Protein AF-A0A354I7Y2-F1 (afdb_monomer)

Nearest PDB structures (foldseek):
  4hwg-assembly1_A  TM=5.551E-01  e=2.092E-01  Rickettsia bellii RML369-C
  3lrx-assembly4_F  TM=5.655E-01  e=1.835E+00  Pyrococcus furiosus
  1sny-assembly1_A-2  TM=5.852E-01  e=2.542E+00  Drosophila melanogaster
  6i6f-assembly1_B  TM=5.634E-01  e=3.521E+00  Homo sapiens
  3ksu-assembly1_B  TM=4.372E-01  e=1.835E+00  Oenococcus oeni PSU-1

Secondary structure (DSSP, 8-state):
-----EEEEEEHHHHTTTTTTHHHHS-TT-EEEEEE-TT--HHHHHHHHHHTT-TTEEEEEPPPSTTHHHHHHHHHHHHHHHH-TTSEEEEE-S-STTHHHHHHHHTTT-EEEEE---S-SSSTTS-SSS------------------------------TTHHHHHHHHHHHHHHHHS-TT-HHHHHHHHHHHHHHHHHHHHHHHHHH-HHHHHHHHTT--S-HHHHHHHHHHHHHHHTT--GGGHHHHHHHHHHS-TT-HHHHHHHHHHHH-SSSTTHHHHHHGGGHHHHT--

Structure (mmCIF, N/CA/C/O backbone):
data_AF-A0A354I7Y2-F1
#
_entry.id   AF-A0A354I7Y2-F1
#
loop_
_atom_site.group_PDB
_atom_site.id
_atom_site.type_symbol
_atom_site.label_atom_id
_atom_site.label_alt_id
_atom_site.label_comp_id
_atom_site.label_asym_id
_atom_site.label_entity_id
_atom_site.label_seq_id
_atom_site.pdbx_PDB_ins_code
_atom_site.Cartn_x
_atom_site.Cartn_y
_atom_site.Cartn_z
_atom_site.occupancy
_atom_site.B_iso_or_equiv
_atom_site.auth_seq_id
_atom_site.auth_comp_id
_atom_site.auth_asym_id
_atom_site.auth_atom_id
_atom_site.pdbx_PDB_model_num
ATOM 1 N N . MET A 1 1 ? -24.102 -2.086 25.523 1.00 39.94 1 MET A N 1
ATOM 2 C CA . MET A 1 1 ? -23.000 -1.096 25.499 1.00 39.94 1 MET A CA 1
ATOM 3 C C . MET A 1 1 ? -22.404 -1.055 24.104 1.00 39.94 1 MET A C 1
ATOM 5 O O . MET A 1 1 ? -21.892 -2.071 23.652 1.00 39.94 1 MET A O 1
ATOM 9 N N . ASP A 1 2 ? -22.514 0.077 23.410 1.00 46.19 2 ASP A N 1
ATOM 10 C CA . ASP A 1 2 ? -22.084 0.218 22.016 1.00 46.19 2 ASP A CA 1
ATOM 11 C C . ASP A 1 2 ? -20.565 0.009 21.906 1.00 46.19 2 ASP A C 1
ATOM 13 O O . ASP A 1 2 ? -19.746 0.833 22.333 1.00 46.19 2 ASP A O 1
ATOM 17 N N . LEU A 1 3 ? -20.163 -1.172 21.436 1.00 54.06 3 LEU A N 1
ATOM 18 C CA . LEU A 1 3 ? -18.767 -1.562 21.391 1.00 54.06 3 LEU A CA 1
ATOM 19 C C . LEU A 1 3 ? -18.116 -0.801 20.221 1.00 54.06 3 LEU A C 1
ATOM 21 O O . LEU A 1 3 ? -17.927 -1.341 19.132 1.00 54.06 3 LEU A O 1
ATOM 25 N N . LYS A 1 4 ? -17.619 0.408 20.489 1.00 80.06 4 LYS A N 1
ATOM 26 C CA . LYS A 1 4 ? -16.861 1.246 19.538 1.00 80.06 4 LYS A CA 1
ATOM 27 C C . LYS A 1 4 ? -15.570 0.561 19.069 1.00 80.06 4 LYS A C 1
ATOM 29 O O . LYS A 1 4 ? -14.800 0.063 19.901 1.00 80.06 4 LYS A O 1
ATOM 34 N N . ARG A 1 5 ? -15.378 0.449 17.749 1.00 90.12 5 ARG A N 1
ATOM 35 C CA . ARG A 1 5 ? -14.176 -0.119 17.106 1.00 90.12 5 ARG A CA 1
ATOM 36 C C . ARG A 1 5 ? -12.956 0.761 17.400 1.00 90.12 5 ARG A C 1
ATOM 38 O O . ARG A 1 5 ? -13.089 1.972 17.572 1.00 90.12 5 ARG A O 1
ATOM 45 N N . ARG A 1 6 ? -11.774 0.148 17.477 1.00 95.56 6 ARG A N 1
ATOM 46 C CA . ARG A 1 6 ? -10.492 0.856 17.574 1.00 95.56 6 ARG A CA 1
ATOM 47 C C . ARG A 1 6 ? -9.670 0.663 16.306 1.00 95.56 6 ARG A C 1
ATOM 49 O O . ARG A 1 6 ? -9.665 -0.430 15.736 1.00 95.56 6 ARG A O 1
ATOM 56 N N . TYR A 1 7 ? -8.980 1.722 15.906 1.00 97.31 7 TYR A N 1
ATOM 57 C CA . TYR A 1 7 ? -8.057 1.742 14.779 1.00 97.31 7 TYR A CA 1
ATOM 58 C C . TYR A 1 7 ? -6.639 1.999 15.282 1.00 97.31 7 TYR A C 1
ATOM 60 O O . TYR A 1 7 ? -6.412 2.917 16.069 1.00 97.31 7 TYR A O 1
ATOM 68 N N . TYR A 1 8 ? -5.702 1.173 14.833 1.00 97.69 8 TYR A N 1
ATOM 69 C CA . TYR A 1 8 ? -4.296 1.213 15.213 1.00 97.69 8 TYR A CA 1
ATOM 70 C C . TYR A 1 8 ? -3.475 1.523 13.962 1.00 97.69 8 TYR A C 1
ATOM 72 O O . TYR A 1 8 ? -3.315 0.647 13.121 1.00 97.69 8 TYR A O 1
ATOM 80 N N . LEU A 1 9 ? -3.022 2.765 13.812 1.00 98.12 9 LEU A N 1
ATOM 81 C CA . LEU A 1 9 ? -2.241 3.242 12.673 1.00 98.12 9 LEU A CA 1
ATOM 82 C C . LEU A 1 9 ? -0.760 3.070 13.004 1.00 98.12 9 LEU A C 1
ATOM 84 O O . LEU A 1 9 ? -0.293 3.649 13.979 1.00 98.12 9 LEU A O 1
ATOM 88 N N . ILE A 1 10 ? -0.047 2.243 12.249 1.00 97.12 10 ILE A N 1
ATOM 89 C CA . ILE A 1 10 ? 1.332 1.848 12.528 1.00 97.12 10 ILE A CA 1
ATOM 90 C C . ILE A 1 10 ? 2.263 2.541 11.541 1.00 97.12 10 ILE A C 1
ATOM 92 O O . ILE A 1 10 ? 2.264 2.209 10.357 1.00 97.12 10 ILE A O 1
ATOM 96 N N . ASP A 1 11 ? 3.063 3.464 12.056 1.00 95.94 11 ASP A N 1
ATOM 97 C CA . ASP A 1 11 ? 4.159 4.106 11.339 1.00 95.94 11 ASP A CA 1
ATOM 98 C C . ASP A 1 11 ? 5.407 3.220 11.456 1.00 95.94 11 ASP A C 1
ATOM 100 O O . ASP A 1 11 ? 6.131 3.242 12.458 1.00 95.94 11 ASP A O 1
ATOM 104 N N . THR A 1 12 ? 5.609 2.354 10.460 1.00 94.44 12 THR A N 1
ATOM 105 C CA . THR A 1 12 ? 6.694 1.365 10.515 1.00 94.44 12 THR A CA 1
ATOM 106 C C . THR A 1 12 ? 8.078 1.980 10.355 1.00 94.44 12 THR A C 1
ATOM 108 O O . THR A 1 12 ? 9.027 1.393 10.872 1.00 94.44 12 THR A O 1
ATOM 111 N N . GLU A 1 13 ? 8.211 3.163 9.746 1.00 91.12 13 GLU A N 1
ATOM 112 C CA . GLU A 1 13 ? 9.498 3.866 9.673 1.00 91.12 13 GLU A CA 1
ATOM 113 C C . GLU A 1 13 ? 9.972 4.257 11.073 1.00 91.12 13 GLU A C 1
ATOM 115 O O . GLU A 1 13 ? 11.140 4.078 11.418 1.00 91.12 13 GLU A O 1
ATOM 120 N N . ASN A 1 14 ? 9.047 4.684 11.933 1.00 89.62 14 ASN A N 1
ATOM 121 C CA . ASN A 1 14 ? 9.400 5.099 13.280 1.00 89.62 14 ASN A CA 1
ATOM 122 C C . ASN A 1 14 ? 9.397 3.955 14.315 1.00 89.62 14 ASN A C 1
ATOM 124 O O . ASN A 1 14 ? 10.196 3.935 15.265 1.00 89.62 14 ASN A O 1
ATOM 128 N N . VAL A 1 15 ? 8.495 2.976 14.179 1.00 91.12 15 VAL A N 1
ATOM 129 C CA . VAL A 1 15 ? 8.365 1.893 15.171 1.00 91.12 15 VAL A CA 1
ATOM 130 C C . VAL A 1 15 ? 9.048 0.583 14.787 1.00 91.12 15 VAL A C 1
ATOM 132 O O . VAL A 1 15 ? 9.253 -0.249 15.681 1.00 91.12 15 VAL A O 1
ATOM 135 N N . GLY A 1 16 ? 9.445 0.409 13.526 1.00 90.81 16 GLY A N 1
ATOM 136 C CA . GLY A 1 16 ? 9.961 -0.853 12.998 1.00 90.81 16 GLY A CA 1
ATOM 137 C C . GLY A 1 16 ? 8.972 -1.999 13.222 1.00 90.81 16 GLY A C 1
ATOM 138 O O . GLY A 1 16 ? 7.762 -1.826 13.094 1.00 90.81 16 GLY A O 1
ATOM 139 N N . ASP A 1 17 ? 9.476 -3.153 13.661 1.00 91.69 17 ASP A N 1
ATOM 140 C CA . ASP A 1 17 ? 8.678 -4.379 13.853 1.00 91.69 17 ASP A CA 1
ATOM 141 C C . ASP A 1 17 ? 8.103 -4.536 15.274 1.00 91.69 17 ASP A C 1
ATOM 143 O O . ASP A 1 17 ? 7.459 -5.535 15.606 1.00 91.69 17 ASP A O 1
ATOM 147 N N . ARG A 1 18 ? 8.298 -3.540 16.152 1.00 90.00 18 ARG A N 1
ATOM 148 C CA . ARG A 1 18 ? 7.916 -3.611 17.582 1.00 90.00 18 ARG A CA 1
ATOM 149 C C . ARG A 1 18 ? 6.414 -3.814 17.818 1.00 90.00 18 ARG A C 1
ATOM 151 O O . ARG A 1 18 ? 5.996 -4.176 18.918 1.00 90.00 18 ARG A O 1
ATOM 158 N N . TRP A 1 19 ? 5.596 -3.599 16.794 1.00 91.69 19 TRP A N 1
ATOM 159 C CA . TRP A 1 19 ? 4.146 -3.719 16.854 1.00 91.69 19 TRP A CA 1
ATOM 160 C C . TRP A 1 19 ? 3.615 -5.142 16.648 1.00 91.69 19 TRP A C 1
ATOM 162 O O . TRP A 1 19 ? 2.430 -5.346 16.899 1.00 91.69 19 TRP A O 1
ATOM 172 N N . PHE A 1 20 ? 4.423 -6.133 16.250 1.00 90.88 20 PHE A N 1
ATOM 173 C CA . PHE A 1 20 ? 3.925 -7.475 15.880 1.00 90.88 20 PHE A CA 1
ATOM 174 C C . PHE A 1 20 ? 3.053 -8.132 16.967 1.00 90.88 20 PHE A C 1
ATOM 176 O O . PHE A 1 20 ? 2.029 -8.749 16.674 1.00 90.88 20 PHE A O 1
ATOM 183 N N . GLY A 1 21 ? 3.377 -7.918 18.248 1.00 87.56 21 GLY A N 1
ATOM 184 C CA . GLY A 1 21 ? 2.587 -8.429 19.377 1.00 87.56 21 GLY A CA 1
ATOM 185 C C . GLY A 1 21 ? 1.221 -7.751 19.585 1.00 87.56 21 GLY A C 1
ATOM 186 O O . GLY A 1 21 ? 0.442 -8.181 20.436 1.00 87.56 21 GLY A O 1
ATOM 187 N N . LEU A 1 22 ? 0.902 -6.683 18.848 1.00 90.44 22 LEU A N 1
ATOM 188 C CA . LEU A 1 22 ? -0.348 -5.935 18.997 1.00 90.44 22 LEU A CA 1
ATOM 189 C C . LEU A 1 22 ? -1.568 -6.762 18.582 1.00 90.44 22 LEU A C 1
ATOM 191 O O . LEU A 1 22 ? -2.611 -6.667 19.227 1.00 90.44 22 LEU A O 1
ATOM 195 N N . LEU A 1 23 ? -1.440 -7.607 17.554 1.00 89.44 23 LEU A N 1
ATOM 196 C CA . LEU A 1 23 ? -2.551 -8.395 17.007 1.00 89.44 23 LEU A CA 1
ATOM 197 C C . LEU A 1 23 ? -3.219 -9.299 18.059 1.00 89.44 23 LEU A C 1
ATOM 199 O O . LEU A 1 23 ? -4.440 -9.475 18.043 1.00 89.44 23 LEU A O 1
ATOM 203 N N . GLN A 1 24 ? -2.425 -9.824 18.995 1.00 89.00 24 GLN A N 1
ATOM 204 C CA . GLN A 1 24 ? -2.884 -10.680 20.093 1.00 89.00 24 GLN A CA 1
ATOM 205 C C . GLN A 1 24 ? -3.625 -9.894 21.190 1.00 89.00 24 GLN A C 1
ATOM 207 O O . GLN A 1 24 ? -4.434 -10.461 21.917 1.00 89.00 24 GLN A O 1
ATOM 212 N N . LYS A 1 25 ? -3.378 -8.583 21.304 1.00 89.06 25 LYS A N 1
ATOM 213 C CA . LYS A 1 25 ? -3.893 -7.723 22.387 1.00 89.06 25 LYS A CA 1
ATOM 214 C C . LYS A 1 25 ? -5.176 -6.972 22.021 1.00 89.06 25 LYS A C 1
ATOM 216 O O . LYS A 1 25 ? -5.824 -6.397 22.895 1.00 89.06 25 LYS A O 1
ATOM 221 N N . ILE A 1 26 ? -5.532 -6.926 20.738 1.00 90.25 26 ILE A N 1
ATOM 222 C CA . ILE A 1 26 ? -6.676 -6.150 20.237 1.00 90.25 26 ILE A CA 1
ATOM 223 C C . ILE A 1 26 ? -7.940 -7.008 20.087 1.00 90.25 26 ILE A C 1
ATOM 225 O O . ILE A 1 26 ? -7.867 -8.229 19.934 1.00 90.25 26 ILE A O 1
ATOM 229 N N . ARG A 1 27 ? -9.129 -6.387 20.091 1.00 90.88 27 ARG A N 1
ATOM 230 C CA . ARG A 1 27 ? -10.419 -7.104 20.000 1.00 90.88 27 ARG A CA 1
ATOM 231 C C . ARG A 1 27 ? -10.727 -7.515 18.559 1.00 90.88 27 ARG A C 1
ATOM 233 O O . ARG A 1 27 ? -10.259 -6.871 17.623 1.00 90.88 27 ARG A O 1
ATOM 240 N N . LYS A 1 28 ? -11.566 -8.540 18.350 1.00 88.88 28 LYS A N 1
ATOM 241 C CA . LYS A 1 28 ? -11.897 -9.074 17.004 1.00 88.88 28 LYS A CA 1
ATOM 242 C C . LYS A 1 28 ? -12.330 -8.004 15.988 1.00 88.88 28 LYS A C 1
ATOM 244 O O . LYS A 1 28 ? -11.925 -8.059 14.835 1.00 88.88 28 LYS A O 1
ATOM 249 N N . LYS A 1 29 ? -13.124 -7.025 16.426 1.00 91.00 29 LYS A N 1
ATOM 250 C CA . LYS A 1 29 ? -13.636 -5.926 15.589 1.00 91.00 29 LYS A CA 1
ATOM 251 C C . LYS A 1 29 ? -12.611 -4.828 15.284 1.00 91.00 29 LYS A C 1
ATOM 253 O O . LYS A 1 29 ? -12.888 -4.005 14.415 1.00 91.00 29 LYS A O 1
ATOM 258 N N . ASP A 1 30 ? -11.525 -4.753 16.050 1.00 94.75 30 ASP A N 1
ATOM 259 C CA . ASP A 1 30 ? -10.515 -3.705 15.928 1.00 94.75 30 ASP A CA 1
ATOM 260 C C . ASP A 1 30 ? -9.657 -3.941 14.682 1.00 94.75 30 ASP A C 1
ATOM 262 O O . ASP A 1 30 ? -9.526 -5.079 14.218 1.00 94.75 30 ASP A O 1
ATOM 266 N N . ARG A 1 31 ? -9.086 -2.865 14.136 1.00 95.56 31 ARG A N 1
ATOM 267 C CA . ARG A 1 31 ? -8.312 -2.906 12.891 1.00 95.56 31 ARG A CA 1
ATOM 268 C C . ARG A 1 31 ? -6.927 -2.303 13.083 1.00 95.56 31 ARG A C 1
ATOM 270 O O . ARG A 1 31 ? -6.798 -1.232 13.672 1.00 95.56 31 ARG A O 1
ATOM 277 N N . ILE A 1 32 ? -5.916 -2.982 12.555 1.00 97.06 32 ILE A N 1
ATOM 278 C CA . ILE A 1 32 ? -4.538 -2.501 12.451 1.00 97.06 32 ILE A CA 1
ATOM 279 C C . ILE A 1 32 ? -4.320 -2.035 11.016 1.00 97.06 32 ILE A C 1
ATOM 281 O O . ILE A 1 32 ? -4.724 -2.717 10.079 1.00 97.06 32 ILE A O 1
ATOM 285 N N . ILE A 1 33 ? -3.712 -0.873 10.850 1.00 98.00 33 ILE A N 1
ATOM 286 C CA . ILE A 1 33 ? -3.413 -0.258 9.564 1.00 98.00 33 ILE A CA 1
ATOM 287 C C . ILE A 1 33 ? -1.921 -0.011 9.543 1.00 98.00 33 ILE A C 1
ATOM 289 O O . ILE A 1 33 ? -1.414 0.726 10.383 1.00 98.00 33 ILE A O 1
ATOM 293 N N . ILE A 1 34 ? -1.226 -0.671 8.634 1.00 97.56 34 ILE A N 1
ATOM 294 C CA . ILE A 1 34 ? 0.228 -0.694 8.589 1.00 97.56 34 ILE A CA 1
ATOM 295 C C . ILE A 1 34 ? 0.667 0.134 7.402 1.00 97.56 34 ILE A C 1
ATOM 297 O O . ILE A 1 34 ? 0.337 -0.209 6.270 1.00 97.56 34 ILE A O 1
ATOM 301 N N . PHE A 1 35 ? 1.409 1.195 7.687 1.00 97.31 35 PHE A N 1
ATOM 302 C CA . PHE A 1 35 ? 2.021 2.063 6.697 1.00 97.31 35 PHE A CA 1
ATOM 303 C C . PHE A 1 35 ? 3.484 1.660 6.583 1.00 97.31 35 PHE A C 1
ATOM 305 O O . PHE A 1 35 ? 4.197 1.672 7.588 1.00 97.31 35 PHE A O 1
ATOM 312 N N . TYR A 1 36 ? 3.915 1.250 5.396 1.00 94.94 36 TYR A N 1
ATOM 313 C CA . TYR A 1 36 ? 5.279 0.788 5.141 1.00 94.94 36 TYR A CA 1
ATOM 314 C C . TYR A 1 36 ? 5.768 1.303 3.796 1.00 94.94 36 TYR A C 1
ATOM 316 O O . TYR A 1 36 ? 4.974 1.448 2.880 1.00 94.94 36 TYR A O 1
ATOM 324 N N . THR A 1 37 ? 7.057 1.588 3.662 1.00 92.75 37 THR A N 1
ATOM 325 C CA . THR A 1 37 ? 7.651 2.037 2.394 1.00 92.75 37 THR A CA 1
ATOM 326 C C . THR A 1 37 ? 8.423 0.909 1.722 1.00 92.75 37 THR A C 1
ATOM 328 O O . THR A 1 37 ? 8.518 -0.205 2.242 1.00 92.75 37 THR A O 1
ATOM 331 N N . GLU A 1 38 ? 9.019 1.180 0.561 1.00 85.56 38 GLU A N 1
ATOM 332 C CA . GLU A 1 38 ? 9.900 0.224 -0.120 1.00 85.56 38 GLU A CA 1
ATOM 333 C C . GLU A 1 38 ? 11.165 -0.138 0.686 1.00 85.56 38 GLU A C 1
ATOM 335 O O . GLU A 1 38 ? 11.820 -1.130 0.371 1.00 85.56 38 GLU A O 1
ATOM 340 N N . TYR A 1 39 ? 11.486 0.627 1.738 1.00 86.75 39 TYR A N 1
ATOM 341 C CA . TYR A 1 39 ? 12.647 0.437 2.617 1.00 86.75 39 TYR A CA 1
ATOM 342 C C . TYR A 1 39 ? 12.338 -0.379 3.887 1.00 86.75 39 TYR A C 1
ATOM 344 O O . TYR A 1 39 ? 13.045 -0.272 4.889 1.00 86.75 39 TYR A O 1
ATOM 352 N N . HIS A 1 40 ? 11.282 -1.193 3.873 1.00 86.44 40 HIS A N 1
ATOM 353 C CA . HIS A 1 40 ? 10.893 -2.007 5.023 1.00 86.44 40 HIS A CA 1
ATOM 354 C C . HIS A 1 40 ? 11.884 -3.138 5.355 1.00 86.44 40 HIS A C 1
ATOM 356 O O . HIS A 1 40 ? 12.665 -3.595 4.520 1.00 86.44 40 HIS A O 1
ATOM 362 N N . SER A 1 41 ? 11.829 -3.627 6.600 1.00 88.69 41 SER A N 1
ATOM 363 C CA . SER A 1 41 ? 12.664 -4.742 7.055 1.00 88.69 41 SER A CA 1
ATOM 364 C C . SER A 1 41 ? 12.255 -6.063 6.385 1.00 88.69 41 SER A C 1
ATOM 366 O O . SER A 1 41 ? 11.082 -6.307 6.096 1.00 88.69 41 SER A O 1
ATOM 368 N N . LYS A 1 42 ? 13.213 -6.983 6.220 1.00 89.19 42 LYS A N 1
ATOM 369 C CA . LYS A 1 42 ? 12.923 -8.355 5.761 1.00 89.19 42 LYS A CA 1
ATOM 370 C C . LYS A 1 42 ? 11.928 -9.073 6.683 1.00 89.19 42 LYS A C 1
ATOM 372 O O . LYS A 1 42 ? 11.104 -9.863 6.235 1.00 89.19 42 LYS A O 1
ATOM 377 N N . HIS A 1 43 ? 11.986 -8.784 7.980 1.00 91.75 43 HIS A N 1
ATOM 378 C CA . HIS A 1 43 ? 11.079 -9.369 8.959 1.00 91.75 43 HIS A CA 1
ATOM 379 C C . HIS A 1 43 ? 9.639 -8.855 8.781 1.00 91.75 43 HIS A C 1
ATOM 381 O O . HIS A 1 43 ? 8.699 -9.644 8.898 1.00 91.75 43 HIS A O 1
ATOM 387 N N . LEU A 1 44 ? 9.454 -7.582 8.403 1.00 90.62 44 LEU A N 1
ATOM 388 C CA . LEU A 1 44 ? 8.160 -7.053 7.970 1.00 90.62 44 LEU A CA 1
ATOM 389 C C . LEU A 1 44 ? 7.662 -7.749 6.704 1.00 90.62 44 LEU A C 1
ATOM 391 O O . LEU A 1 44 ? 6.494 -8.127 6.660 1.00 90.62 44 LEU A O 1
ATOM 395 N N . GLU A 1 45 ? 8.530 -7.960 5.711 1.00 89.81 45 GLU A N 1
ATOM 396 C CA . GLU A 1 45 ? 8.178 -8.661 4.466 1.00 89.81 45 GLU A CA 1
ATOM 397 C C . GLU A 1 45 ? 7.665 -10.086 4.752 1.00 89.81 45 GLU A C 1
ATOM 399 O O . GLU A 1 45 ? 6.595 -10.487 4.285 1.00 89.81 45 GLU A O 1
ATOM 404 N N . GLU A 1 46 ? 8.381 -10.843 5.589 1.00 91.50 46 GLU A N 1
ATOM 405 C CA . GLU A 1 46 ? 7.986 -12.194 6.002 1.00 91.50 46 GLU A CA 1
ATOM 406 C C . GLU A 1 46 ? 6.678 -12.204 6.808 1.00 91.50 46 GLU A C 1
ATOM 408 O O . GLU A 1 46 ? 5.833 -13.088 6.628 1.00 91.50 46 GLU A O 1
ATOM 413 N N . TYR A 1 47 ? 6.492 -11.230 7.702 1.00 92.12 47 TYR A N 1
ATOM 414 C CA . TYR A 1 47 ? 5.270 -11.113 8.493 1.00 92.12 47 TYR A CA 1
ATOM 415 C C . TYR A 1 47 ? 4.070 -10.744 7.615 1.00 92.12 47 TYR A C 1
ATOM 417 O O . TYR A 1 47 ? 3.001 -11.346 7.755 1.00 92.12 47 TYR A O 1
ATOM 425 N N . LEU A 1 48 ? 4.246 -9.807 6.678 1.00 90.44 48 LEU A N 1
ATOM 426 C CA . LEU A 1 48 ? 3.243 -9.438 5.683 1.00 90.44 48 LEU A CA 1
ATOM 427 C C . LEU A 1 48 ? 2.817 -10.672 4.897 1.00 90.44 48 LEU A C 1
ATOM 429 O O . LEU A 1 48 ? 1.626 -10.965 4.860 1.00 90.44 48 LEU A O 1
ATOM 433 N N . ALA A 1 49 ? 3.758 -11.453 4.359 1.00 89.75 49 ALA A N 1
ATOM 434 C CA . ALA A 1 49 ? 3.441 -12.666 3.604 1.00 89.75 49 ALA A CA 1
ATOM 435 C C . ALA A 1 49 ? 2.566 -13.657 4.400 1.00 89.75 49 ALA A C 1
ATOM 437 O O . ALA A 1 49 ? 1.642 -14.252 3.846 1.00 89.75 49 ALA A O 1
ATOM 438 N N . LYS A 1 50 ? 2.802 -13.792 5.713 1.00 92.06 50 LYS A N 1
ATOM 439 C CA . LYS A 1 50 ? 2.015 -14.664 6.606 1.00 92.06 50 LYS A CA 1
ATOM 440 C C . LYS A 1 50 ? 0.645 -14.086 6.978 1.00 92.06 50 LYS A C 1
ATOM 442 O O . LYS A 1 50 ? -0.270 -14.841 7.291 1.00 92.06 50 LYS A O 1
ATOM 447 N N . GLN A 1 51 ? 0.502 -12.762 7.001 1.00 91.94 51 GLN A N 1
ATOM 448 C CA . GLN A 1 51 ? -0.671 -12.062 7.543 1.00 91.94 51 GLN A CA 1
ATOM 449 C C . GLN A 1 51 ? -1.448 -11.253 6.497 1.00 91.94 51 GLN A C 1
ATOM 451 O O . GLN A 1 51 ? -2.405 -10.558 6.843 1.00 91.94 51 GLN A O 1
ATOM 456 N N . VAL A 1 52 ? -1.087 -11.355 5.218 1.00 87.12 52 VAL A N 1
ATOM 457 C CA . VAL A 1 52 ? -1.703 -10.604 4.111 1.00 87.12 52 VAL A CA 1
ATOM 458 C C . VAL A 1 52 ? -3.215 -10.839 4.011 1.00 87.12 52 VAL A C 1
ATOM 460 O O . VAL A 1 52 ? -3.971 -9.937 3.656 1.00 87.12 52 VAL A O 1
ATOM 463 N N . HIS A 1 53 ? -3.682 -12.030 4.396 1.00 84.19 53 HIS A N 1
ATOM 464 C CA . HIS A 1 53 ? -5.099 -12.404 4.380 1.00 84.19 53 HIS A CA 1
ATOM 465 C C . HIS A 1 53 ? -5.839 -12.108 5.685 1.00 84.19 53 HIS A C 1
ATOM 467 O O . HIS A 1 53 ? -7.038 -12.366 5.780 1.00 84.19 53 HIS A O 1
ATOM 473 N N . ASN A 1 54 ? -5.163 -11.569 6.699 1.00 88.75 54 ASN A N 1
ATOM 474 C CA . ASN A 1 54 ? -5.797 -11.284 7.973 1.00 88.75 54 ASN A CA 1
ATOM 475 C C . ASN A 1 54 ? -6.756 -10.091 7.819 1.00 88.75 54 ASN A C 1
ATOM 477 O O . ASN A 1 54 ? -6.297 -8.962 7.644 1.00 88.75 54 ASN A O 1
ATOM 481 N N . PRO A 1 55 ? -8.084 -10.273 7.948 1.00 88.31 55 PRO A N 1
ATOM 482 C CA . PRO A 1 55 ? -9.037 -9.191 7.709 1.00 88.31 55 PRO A CA 1
ATOM 483 C C . PRO A 1 55 ? -8.907 -8.064 8.739 1.00 88.31 55 PRO A C 1
ATOM 485 O O . PRO A 1 55 ? -9.438 -6.972 8.549 1.00 88.31 55 PRO A O 1
ATOM 488 N N . ARG A 1 56 ? -8.249 -8.313 9.877 1.00 93.62 56 ARG A N 1
ATOM 489 C CA . ARG A 1 56 ? -8.013 -7.322 10.935 1.00 93.62 56 ARG A CA 1
ATOM 490 C C . ARG A 1 56 ? -6.846 -6.395 10.614 1.00 93.62 56 ARG A C 1
ATOM 492 O O . ARG A 1 56 ? -6.670 -5.425 11.344 1.00 93.62 56 ARG A O 1
ATOM 499 N N . ILE A 1 57 ? -6.092 -6.672 9.553 1.00 95.12 57 ILE A N 1
ATOM 500 C CA . ILE A 1 57 ? -4.922 -5.905 9.149 1.00 95.12 57 ILE A CA 1
ATOM 501 C C . ILE A 1 57 ? -5.151 -5.322 7.754 1.00 95.12 57 ILE A C 1
ATOM 503 O O . ILE A 1 57 ? -5.583 -6.013 6.833 1.00 95.12 57 ILE A O 1
ATOM 507 N N . MET A 1 58 ? -4.859 -4.036 7.606 1.00 95.19 58 MET A N 1
ATOM 508 C CA . MET A 1 58 ? -4.811 -3.339 6.331 1.00 95.19 58 MET A CA 1
ATOM 509 C C . MET A 1 58 ? -3.373 -2.914 6.067 1.00 95.19 58 MET A C 1
ATOM 511 O O . MET A 1 58 ? -2.767 -2.244 6.897 1.00 95.19 58 MET A O 1
ATOM 515 N N . TRP A 1 59 ? -2.844 -3.325 4.924 1.00 94.56 59 TRP A N 1
ATOM 516 C CA . TRP A 1 59 ? -1.475 -3.063 4.497 1.00 94.56 59 TRP A CA 1
ATOM 517 C C . TRP A 1 59 ? -1.490 -1.922 3.487 1.00 94.56 59 TRP A C 1
ATOM 519 O O . TRP A 1 59 ? -2.166 -2.037 2.467 1.00 94.56 59 TRP A O 1
ATOM 529 N N . LEU A 1 60 ? -0.775 -0.838 3.774 1.00 95.25 60 LEU A N 1
ATOM 530 C CA . LEU A 1 60 ? -0.677 0.339 2.920 1.00 95.25 60 LEU A CA 1
ATOM 531 C C . LEU A 1 60 ? 0.793 0.611 2.612 1.00 95.25 60 LEU A C 1
ATOM 533 O O . LEU A 1 60 ? 1.551 1.032 3.485 1.00 95.25 60 LEU A O 1
ATOM 537 N N . GLU A 1 61 ? 1.179 0.349 1.366 1.00 94.38 61 GLU A N 1
ATOM 538 C CA . GLU A 1 61 ? 2.486 0.760 0.868 1.00 94.38 61 GLU A CA 1
ATOM 539 C C . GLU A 1 61 ? 2.469 2.274 0.624 1.00 94.38 61 GLU A C 1
ATOM 541 O O . GLU A 1 61 ? 1.616 2.798 -0.099 1.00 94.38 61 GLU A O 1
ATOM 546 N N . CYS A 1 62 ? 3.390 2.980 1.264 1.00 93.44 62 CYS A N 1
ATOM 547 C CA . CYS A 1 62 ? 3.562 4.416 1.172 1.00 93.44 62 CYS A CA 1
ATOM 548 C C . CYS A 1 62 ? 4.657 4.763 0.166 1.00 93.44 62 CYS A C 1
ATOM 550 O O . CYS A 1 62 ? 5.619 4.015 -0.029 1.00 93.44 62 CYS A O 1
ATOM 552 N N . ALA A 1 63 ? 4.523 5.933 -0.455 1.00 89.31 63 ALA A N 1
ATOM 553 C CA . ALA A 1 63 ? 5.615 6.509 -1.211 1.00 89.31 63 ALA A CA 1
ATOM 554 C C . ALA A 1 63 ? 6.766 6.804 -0.246 1.00 89.31 63 ALA A C 1
ATOM 556 O O . ALA A 1 63 ? 6.551 7.315 0.851 1.00 89.31 63 ALA A O 1
ATOM 557 N N . ALA A 1 64 ? 7.988 6.482 -0.658 1.00 84.00 64 ALA A N 1
ATOM 558 C CA . ALA A 1 64 ? 9.158 6.883 0.096 1.00 84.00 64 ALA A CA 1
ATOM 559 C C . ALA A 1 64 ? 9.492 8.351 -0.195 1.00 84.00 64 ALA A C 1
ATOM 561 O O . ALA A 1 64 ? 9.345 8.828 -1.323 1.00 84.00 64 ALA A O 1
ATOM 562 N N . GLY A 1 65 ? 9.954 9.064 0.822 1.00 83.00 65 GLY A N 1
ATOM 563 C CA . GLY A 1 65 ? 10.277 10.481 0.731 1.00 83.00 65 GLY A CA 1
ATOM 564 C C . GLY A 1 65 ? 10.211 11.134 2.099 1.00 83.00 65 GLY A C 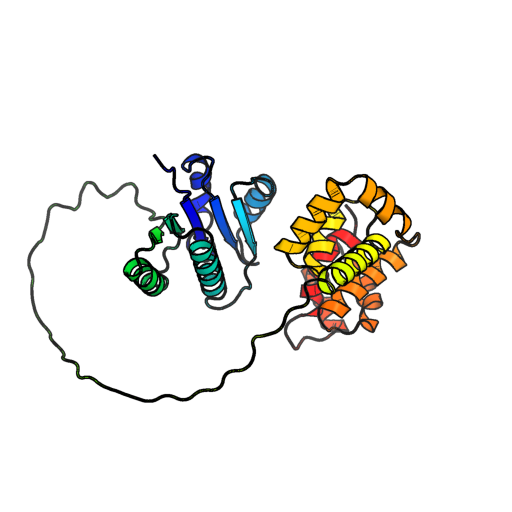1
ATOM 565 O O . GLY A 1 65 ? 9.687 10.549 3.044 1.00 83.00 65 GLY A O 1
ATOM 566 N N . ASN A 1 66 ? 10.741 12.350 2.203 1.00 84.81 66 ASN A N 1
ATOM 567 C CA . ASN A 1 66 ? 10.751 13.070 3.470 1.00 84.81 66 ASN A CA 1
ATOM 568 C C . ASN A 1 66 ? 9.307 13.303 3.950 1.00 84.81 66 ASN A C 1
ATOM 570 O O . ASN A 1 66 ? 8.526 13.943 3.245 1.00 84.81 66 ASN A O 1
ATOM 574 N N . ASN A 1 67 ? 8.955 12.738 5.105 1.00 87.44 67 ASN A N 1
ATOM 575 C CA . ASN A 1 67 ? 7.624 12.774 5.725 1.00 87.44 67 ASN A CA 1
ATOM 576 C C . ASN A 1 67 ? 6.467 12.240 4.849 1.00 87.44 67 ASN A C 1
ATOM 578 O O . ASN A 1 67 ? 5.292 12.492 5.125 1.00 87.44 67 ASN A O 1
ATOM 582 N N . ALA A 1 68 ? 6.764 11.509 3.768 1.00 90.38 68 ALA A N 1
ATOM 583 C CA . ALA A 1 68 ? 5.741 11.025 2.838 1.00 90.38 68 ALA A CA 1
ATOM 584 C C . ALA A 1 68 ? 4.773 10.046 3.524 1.00 90.38 68 ALA A C 1
ATOM 586 O O . ALA A 1 68 ? 3.553 10.172 3.380 1.00 90.38 68 ALA A O 1
ATOM 587 N N . LEU A 1 69 ? 5.313 9.130 4.337 1.00 94.56 69 LEU A N 1
ATOM 588 C CA . LEU A 1 69 ? 4.519 8.224 5.161 1.00 94.56 69 LEU A CA 1
ATOM 589 C C . LEU A 1 69 ? 3.603 9.007 6.108 1.00 94.56 69 LEU A C 1
ATOM 591 O O . LEU A 1 69 ? 2.421 8.675 6.196 1.00 94.56 69 LEU A O 1
ATOM 595 N N . ASP A 1 70 ? 4.100 10.068 6.746 1.00 94.38 70 ASP A N 1
ATOM 596 C CA . ASP A 1 70 ? 3.334 10.855 7.718 1.00 94.38 70 ASP A CA 1
ATOM 597 C C . ASP A 1 70 ? 2.116 11.525 7.086 1.00 94.38 70 ASP A C 1
ATOM 599 O O . ASP A 1 70 ? 1.004 11.437 7.618 1.00 94.38 70 ASP A O 1
ATOM 603 N N . TYR A 1 71 ? 2.293 12.139 5.912 1.00 95.44 71 TYR A N 1
ATOM 604 C CA . TYR A 1 71 ? 1.185 12.741 5.171 1.00 95.44 71 TYR A CA 1
ATOM 605 C C . TYR A 1 71 ? 0.143 11.699 4.762 1.00 95.44 71 TYR A C 1
ATOM 607 O O . TYR A 1 71 ? -1.060 11.924 4.919 1.00 95.44 71 TYR A O 1
ATOM 615 N N . GLN A 1 72 ? 0.586 10.536 4.284 1.00 96.69 72 GLN A N 1
ATOM 616 C CA . GLN A 1 72 ? -0.314 9.448 3.902 1.00 96.69 72 GLN A CA 1
ATOM 617 C C . GLN A 1 72 ? -1.053 8.867 5.117 1.00 96.69 72 GLN A C 1
ATOM 619 O O . GLN A 1 72 ? -2.257 8.602 5.041 1.00 96.69 72 GLN A O 1
ATOM 624 N N . LEU A 1 73 ? -0.375 8.734 6.260 1.00 97.81 73 LEU A N 1
ATOM 625 C CA . LEU A 1 73 ? -0.967 8.288 7.519 1.00 97.81 73 LEU A CA 1
ATOM 626 C C . LEU A 1 73 ? -2.026 9.273 8.012 1.00 97.81 73 LEU A C 1
ATOM 628 O O . LEU A 1 73 ? -3.137 8.854 8.347 1.00 97.81 73 LEU A O 1
ATOM 632 N N . LEU A 1 74 ? -1.727 10.574 8.023 1.00 97.44 74 LEU A N 1
ATOM 633 C CA . LEU A 1 74 ? -2.673 11.618 8.428 1.00 97.44 74 LEU A CA 1
ATOM 634 C C . LEU A 1 74 ? -3.877 11.727 7.482 1.00 97.44 74 LEU A C 1
ATOM 636 O O . LEU A 1 74 ? -5.006 11.937 7.943 1.00 97.44 74 LEU A O 1
ATOM 640 N N . GLY A 1 75 ? -3.671 11.531 6.178 1.00 97.00 75 GLY A N 1
ATOM 641 C CA . GLY A 1 75 ? -4.756 11.451 5.200 1.00 97.00 75 GLY A CA 1
ATOM 642 C C . GLY A 1 75 ? -5.710 10.295 5.507 1.00 97.00 75 GLY A C 1
ATOM 643 O O . GLY A 1 75 ? -6.922 10.490 5.637 1.00 97.00 75 GLY A O 1
ATOM 644 N N . VAL A 1 76 ? -5.164 9.097 5.732 1.00 98.06 76 VAL A N 1
ATOM 645 C CA . VAL A 1 76 ? -5.959 7.914 6.094 1.00 98.06 76 VAL A CA 1
ATOM 646 C C . VAL A 1 76 ? -6.630 8.074 7.460 1.00 98.06 76 VAL A C 1
ATOM 648 O O . VAL A 1 76 ? -7.792 7.697 7.612 1.00 98.06 76 VAL A O 1
ATOM 651 N N . LEU A 1 77 ? -5.959 8.673 8.447 1.00 97.94 77 LEU A N 1
ATOM 652 C CA . LEU A 1 77 ? -6.561 9.006 9.740 1.00 97.94 77 LEU A CA 1
ATOM 653 C C . LEU A 1 77 ? -7.817 9.863 9.555 1.00 97.94 77 LEU A C 1
ATOM 655 O O . LEU A 1 77 ? -8.873 9.522 10.086 1.00 97.94 77 LEU A O 1
ATOM 659 N N . SER A 1 78 ? -7.711 10.939 8.776 1.00 96.75 78 SER A N 1
ATOM 660 C CA . SER A 1 78 ? -8.814 11.873 8.521 1.00 96.75 78 SER A CA 1
ATOM 661 C C . SER A 1 78 ? -9.998 11.173 7.847 1.00 96.75 78 SER A C 1
ATOM 663 O O . SER A 1 78 ? -11.143 11.315 8.282 1.00 96.75 78 SER A O 1
ATOM 665 N N . TYR A 1 79 ? -9.723 10.324 6.853 1.00 97.31 79 TYR A N 1
ATOM 666 C CA . TYR A 1 79 ? -10.732 9.487 6.199 1.00 97.31 79 TYR A CA 1
ATOM 667 C C . TYR A 1 79 ? -11.447 8.540 7.178 1.00 97.31 79 TYR A C 1
ATOM 669 O O . TYR A 1 79 ? -12.675 8.417 7.161 1.00 97.31 79 TYR A O 1
ATOM 677 N N . LEU A 1 80 ? -10.705 7.882 8.072 1.00 96.38 80 LEU A N 1
ATOM 678 C CA . LEU A 1 80 ? -11.292 6.959 9.045 1.00 96.38 80 LEU A CA 1
ATOM 679 C C . LEU A 1 80 ? -12.099 7.678 10.123 1.00 96.38 80 LEU A C 1
ATOM 681 O O . LEU A 1 80 ? -13.102 7.131 10.582 1.00 96.38 80 LEU A O 1
ATOM 685 N N . ILE A 1 81 ? -11.684 8.880 10.525 1.00 95.88 81 ILE A N 1
ATOM 686 C CA . ILE A 1 81 ? -12.454 9.736 11.431 1.00 95.88 81 ILE A CA 1
ATOM 687 C C . ILE A 1 81 ? -13.800 10.072 10.790 1.00 95.88 81 ILE A C 1
ATOM 689 O O . ILE A 1 81 ? -14.831 9.880 11.431 1.00 95.88 81 ILE A O 1
ATOM 693 N N . ALA A 1 82 ? -13.807 10.477 9.517 1.00 95.06 82 ALA A N 1
ATOM 694 C CA . ALA A 1 82 ? -15.038 10.774 8.790 1.00 95.06 82 ALA A CA 1
ATOM 695 C C . ALA A 1 82 ? -15.960 9.545 8.674 1.00 95.06 82 ALA A C 1
ATOM 697 O O . ALA A 1 82 ? -17.156 9.639 8.946 1.00 95.06 82 ALA A O 1
ATOM 698 N N . LYS A 1 83 ? -15.415 8.366 8.337 1.00 94.31 83 LYS A N 1
ATOM 699 C CA . LYS A 1 83 ? -16.210 7.125 8.237 1.00 94.31 83 LYS A CA 1
ATOM 700 C C . LYS A 1 83 ? -16.661 6.566 9.583 1.00 94.31 83 LYS A C 1
ATOM 702 O O . LYS A 1 83 ? -17.686 5.888 9.667 1.00 94.31 83 LYS A O 1
ATOM 707 N N . HIS A 1 84 ? -15.886 6.785 10.639 1.00 93.50 84 HIS A N 1
ATOM 708 C CA . HIS A 1 84 ? -16.100 6.160 11.939 1.00 93.50 84 HIS A CA 1
ATOM 709 C C . HIS A 1 84 ? -15.900 7.141 13.104 1.00 93.50 84 HIS A C 1
ATOM 711 O O . HIS A 1 84 ? -15.096 6.864 14.001 1.00 93.50 84 HIS A O 1
ATOM 717 N N . PRO A 1 85 ? -16.690 8.227 13.183 1.00 91.25 85 PRO A N 1
ATOM 718 C CA . PRO A 1 85 ? -16.450 9.345 14.106 1.00 91.25 85 PRO A CA 1
ATOM 719 C C . PRO A 1 85 ? -16.550 8.955 15.585 1.00 91.25 85 PRO A C 1
ATOM 721 O O . PRO A 1 85 ? -15.962 9.586 16.457 1.00 91.25 85 PRO A O 1
ATOM 724 N N . LYS A 1 86 ? -17.271 7.870 15.892 1.00 91.50 86 LYS A N 1
ATOM 725 C CA . LYS A 1 86 ? -17.410 7.337 17.255 1.00 91.50 86 LYS A CA 1
ATOM 726 C C . LYS A 1 86 ? -16.254 6.414 17.678 1.00 91.50 86 LYS A C 1
ATOM 728 O O . LYS A 1 86 ? -16.257 5.964 18.824 1.00 91.50 86 LYS A O 1
ATOM 733 N N . SER A 1 87 ? -15.317 6.081 16.789 1.00 94.81 87 SER A N 1
ATOM 734 C CA . SER A 1 87 ? -14.196 5.170 17.074 1.00 94.81 87 SER A CA 1
ATOM 735 C C . SER A 1 87 ? -13.065 5.856 17.842 1.00 94.81 87 SER A C 1
ATOM 737 O O . SER A 1 87 ? -13.054 7.072 18.012 1.00 94.81 87 SER A O 1
ATOM 739 N N . ALA A 1 88 ? -12.118 5.056 18.335 1.00 95.12 88 ALA A N 1
ATOM 740 C CA . ALA A 1 88 ? -10.859 5.562 18.878 1.00 95.12 88 ALA A CA 1
ATOM 741 C C . ALA A 1 88 ? -9.693 5.200 17.954 1.00 95.12 88 ALA A C 1
ATOM 743 O O . ALA A 1 88 ? -9.648 4.090 17.416 1.00 95.12 88 ALA A O 1
ATOM 744 N N . PHE A 1 89 ? -8.752 6.126 17.814 1.00 97.44 89 PHE A N 1
ATOM 745 C CA . PHE A 1 89 ? -7.631 6.059 16.886 1.00 97.44 89 PHE A CA 1
ATOM 746 C C . PHE A 1 89 ? -6.315 6.144 17.657 1.00 97.44 89 PHE A C 1
ATOM 748 O O . PHE A 1 89 ? -6.138 7.011 18.514 1.00 97.44 89 PHE A O 1
ATOM 755 N N . TYR A 1 90 ? -5.394 5.235 17.359 1.00 96.75 90 TYR A N 1
ATOM 756 C CA . TYR A 1 90 ? -4.091 5.152 18.006 1.00 96.75 90 TYR A CA 1
ATOM 757 C C . TYR A 1 90 ? -2.999 5.193 16.946 1.00 96.75 90 TYR A C 1
ATOM 759 O O . TYR A 1 90 ? -2.873 4.244 16.178 1.00 96.75 90 TYR A O 1
ATOM 767 N N . ILE A 1 91 ? -2.217 6.269 16.921 1.00 97.50 91 ILE A N 1
ATOM 768 C CA . ILE A 1 91 ? -1.032 6.391 16.069 1.00 97.50 91 ILE A CA 1
ATOM 769 C C . ILE A 1 91 ? 0.142 5.782 16.826 1.00 97.50 91 ILE A C 1
ATOM 771 O O . ILE A 1 91 ? 0.497 6.255 17.906 1.00 97.50 91 ILE A O 1
ATOM 775 N N . TYR A 1 92 ? 0.728 4.725 16.284 1.00 95.88 92 TYR A N 1
ATOM 776 C CA . TYR A 1 92 ? 1.929 4.098 16.804 1.00 95.88 92 TYR A CA 1
ATOM 777 C C . TYR A 1 92 ? 3.147 4.661 16.090 1.00 95.88 92 TYR A C 1
ATOM 779 O O . TYR A 1 92 ? 3.529 4.159 15.040 1.00 95.88 92 TYR A O 1
ATOM 787 N N . SER A 1 93 ? 3.719 5.700 16.692 1.00 94.12 93 SER A N 1
ATOM 788 C CA . SER A 1 93 ? 4.934 6.385 16.260 1.00 94.12 93 SER A CA 1
ATOM 789 C C . SER A 1 93 ? 5.623 7.001 17.481 1.00 94.12 93 SER A C 1
ATOM 791 O O . SER A 1 93 ? 4.955 7.469 18.413 1.00 94.12 93 SER A O 1
ATOM 793 N N . ASN A 1 94 ? 6.955 7.001 17.507 1.00 89.56 94 ASN A N 1
ATOM 794 C CA . ASN A 1 94 ? 7.743 7.809 18.442 1.00 89.56 94 ASN A CA 1
ATOM 795 C C . ASN A 1 94 ? 7.978 9.234 1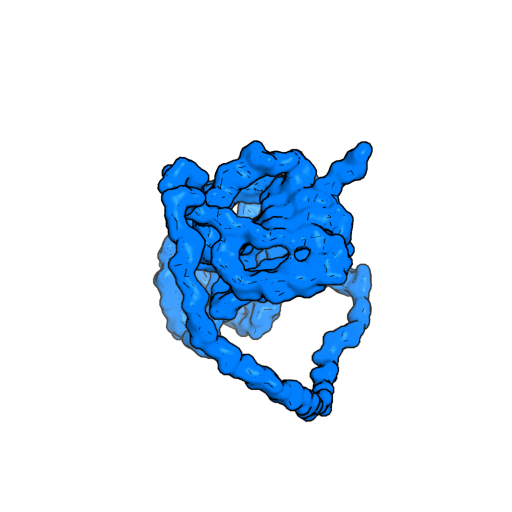7.918 1.00 89.56 94 ASN A C 1
ATOM 797 O O . ASN A 1 94 ? 8.467 10.063 18.693 1.00 89.56 94 ASN A O 1
ATOM 801 N N . ASP A 1 95 ? 7.555 9.550 16.691 1.00 89.25 95 ASP A N 1
ATOM 802 C CA . ASP A 1 95 ? 7.608 10.899 16.133 1.00 89.25 95 ASP A CA 1
ATOM 803 C C . ASP A 1 95 ? 6.640 11.835 16.864 1.00 89.25 95 ASP A C 1
ATOM 805 O O . ASP A 1 95 ? 5.484 11.486 17.131 1.00 89.25 95 ASP A O 1
ATOM 809 N N . ARG A 1 96 ? 7.136 13.002 17.272 1.00 88.25 96 ARG A N 1
ATOM 810 C CA . ARG A 1 96 ? 6.350 14.024 17.967 1.00 88.25 96 ARG A CA 1
ATOM 811 C C . ARG A 1 96 ? 5.602 14.934 16.997 1.00 88.25 96 ARG A C 1
ATOM 813 O O . ARG A 1 96 ? 4.680 15.605 17.453 1.00 88.25 96 ARG A O 1
ATOM 820 N N . ASP A 1 97 ? 5.908 14.897 15.708 1.00 89.44 97 ASP A N 1
ATOM 821 C CA . ASP A 1 97 ? 5.326 15.796 14.710 1.00 89.44 97 ASP A CA 1
ATOM 822 C C . ASP A 1 97 ? 3.826 15.537 14.493 1.00 89.44 97 ASP A C 1
ATOM 824 O O . ASP A 1 97 ? 3.062 16.445 14.168 1.00 89.44 97 ASP A O 1
ATOM 828 N N . TYR A 1 98 ? 3.343 14.342 14.848 1.00 93.06 98 TYR A N 1
ATOM 829 C CA . TYR A 1 98 ? 1.911 14.030 14.904 1.00 93.06 98 TYR A CA 1
ATOM 830 C C . TYR A 1 98 ? 1.129 14.781 15.997 1.00 93.06 98 TYR A C 1
ATOM 832 O O . TYR A 1 98 ? -0.104 14.752 15.991 1.00 93.06 98 TYR A O 1
ATOM 840 N N . GLN A 1 99 ? 1.797 15.407 16.973 1.00 90.69 99 GLN A N 1
ATOM 841 C CA . GLN A 1 99 ? 1.144 15.969 18.160 1.00 90.69 99 GLN A CA 1
ATOM 842 C C . GLN A 1 99 ? 0.155 17.091 17.811 1.00 90.69 99 GLN A C 1
ATOM 844 O O . GLN A 1 99 ? -0.962 17.095 18.327 1.00 90.69 99 GLN A O 1
ATOM 849 N N . SER A 1 100 ? 0.519 17.979 16.884 1.00 90.62 100 SER A N 1
ATOM 850 C CA . SER A 1 100 ? -0.344 19.079 16.433 1.00 90.62 100 SER A CA 1
ATOM 851 C C . SER A 1 100 ? -1.641 18.562 15.792 1.00 90.62 100 SER A C 1
ATOM 853 O O . SER A 1 100 ? -2.736 19.024 16.118 1.00 90.62 100 SER A O 1
ATOM 855 N N . ALA A 1 101 ? -1.545 17.535 14.943 1.00 93.75 101 ALA A N 1
ATOM 856 C CA . ALA A 1 101 ? -2.699 16.887 14.324 1.00 93.75 101 ALA A CA 1
ATOM 857 C C . ALA A 1 101 ? -3.588 16.170 15.356 1.00 93.75 101 ALA A C 1
ATOM 859 O O . ALA A 1 101 ? -4.816 16.182 15.250 1.00 93.75 101 ALA A O 1
ATOM 860 N N . ILE A 1 102 ? -2.989 15.557 16.380 1.00 94.62 102 ILE A N 1
ATOM 861 C CA . ILE A 1 102 ? -3.733 14.914 17.470 1.00 94.62 102 ILE A CA 1
ATOM 862 C C . ILE A 1 102 ? -4.539 15.949 18.254 1.00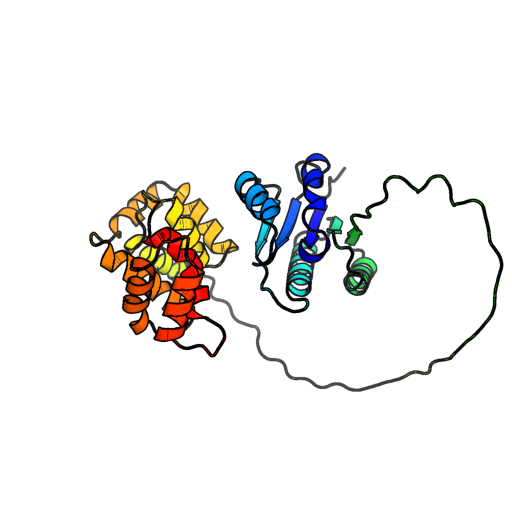 94.62 102 ILE A C 1
ATOM 864 O O . ILE A 1 102 ? -5.733 15.745 18.469 1.00 94.62 102 ILE A O 1
ATOM 868 N N . GLU A 1 103 ? -3.919 17.059 18.646 1.00 91.12 103 GLU A N 1
ATOM 869 C CA . GLU A 1 103 ? -4.583 18.149 19.373 1.00 91.12 103 GLU A CA 1
ATOM 870 C C . GLU A 1 103 ? -5.711 18.777 18.542 1.00 91.12 103 GLU A C 1
ATOM 872 O O . GLU A 1 103 ? -6.813 19.021 19.049 1.00 91.12 103 GLU A O 1
ATOM 877 N N . PHE A 1 104 ? -5.492 18.944 17.235 1.00 94.69 104 PHE A N 1
ATOM 878 C CA . PHE A 1 104 ? -6.514 19.409 16.300 1.00 94.69 104 PHE A CA 1
ATOM 879 C C . PHE A 1 104 ? -7.773 18.527 16.320 1.00 94.69 104 PHE A C 1
ATOM 881 O O . PHE A 1 104 ? -8.893 19.044 16.368 1.00 94.69 104 PHE A O 1
ATOM 888 N N . TRP A 1 1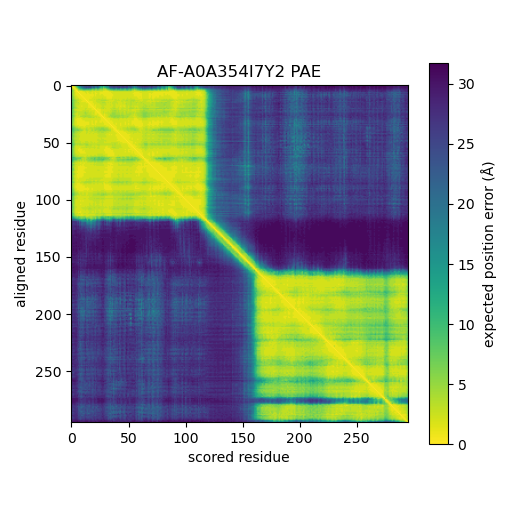05 ? -7.619 17.201 16.322 1.00 95.50 105 TRP A N 1
ATOM 889 C CA . TRP A 1 105 ? -8.757 16.279 16.353 1.00 95.50 105 TRP A CA 1
ATOM 890 C C . TRP A 1 105 ? -9.370 16.131 17.749 1.00 95.50 105 TRP A C 1
ATOM 892 O O . TRP A 1 105 ? -10.594 16.057 17.880 1.00 95.50 105 TRP A O 1
ATOM 902 N N . GLN A 1 106 ? -8.553 16.148 18.803 1.00 93.25 106 GLN A N 1
ATOM 903 C CA . GLN A 1 106 ? -9.029 16.096 20.187 1.00 93.25 106 GLN A CA 1
ATOM 904 C C . GLN A 1 106 ? -9.878 17.315 20.556 1.00 93.25 106 GLN A C 1
ATOM 906 O O . GLN A 1 106 ? -10.924 17.147 21.183 1.00 93.25 106 GLN A O 1
ATOM 911 N N . SER A 1 107 ? -9.497 18.517 20.108 1.00 92.81 107 SER A N 1
ATOM 912 C CA . SER A 1 107 ? -10.300 19.738 20.307 1.00 92.81 107 SER A CA 1
ATOM 913 C C . SER A 1 107 ? -11.680 19.673 19.635 1.00 92.81 107 SER A C 1
ATOM 915 O O . SER A 1 107 ? -12.585 20.411 20.010 1.00 92.81 107 SER A O 1
ATOM 917 N N . ARG A 1 108 ? -11.874 18.741 18.693 1.00 95.50 108 ARG A N 1
ATOM 918 C CA . ARG A 1 108 ? -13.149 18.442 18.018 1.00 95.50 108 ARG A CA 1
ATOM 919 C C . ARG A 1 108 ? -13.866 17.221 18.606 1.00 95.50 108 ARG A C 1
ATOM 921 O O . ARG A 1 108 ? -14.755 16.656 17.977 1.00 95.50 108 ARG A O 1
ATOM 928 N N . GLY A 1 109 ? -13.462 16.772 19.795 1.00 90.75 109 GLY A N 1
ATOM 929 C CA . GLY A 1 109 ? -14.070 15.637 20.493 1.00 90.75 109 GLY A CA 1
ATOM 930 C C . GLY A 1 109 ? -13.712 14.261 19.919 1.00 90.75 109 GLY A C 1
ATOM 931 O O . GLY A 1 109 ? -14.276 13.252 20.352 1.00 90.75 109 GLY A O 1
ATOM 932 N N . ILE A 1 110 ? -12.774 14.182 18.969 1.00 96.19 110 ILE A N 1
ATOM 933 C CA . ILE A 1 110 ? -12.340 12.911 18.387 1.00 96.19 110 ILE A CA 1
ATOM 934 C C . ILE A 1 110 ? -11.287 12.253 19.282 1.00 96.19 110 ILE A C 1
ATOM 936 O O . ILE A 1 110 ? -10.310 12.864 19.713 1.00 96.19 110 ILE A O 1
ATOM 940 N N . LYS A 1 111 ? -11.458 10.953 19.541 1.00 95.44 111 LYS A N 1
ATOM 941 C CA . LYS A 1 111 ? -10.538 10.169 20.375 1.00 95.44 111 LYS A CA 1
ATOM 942 C C . LYS A 1 111 ? -9.327 9.707 19.568 1.00 95.44 111 LYS A C 1
ATOM 944 O O . LYS A 1 111 ? -9.316 8.577 19.084 1.00 95.44 111 LYS A O 1
ATOM 949 N N . VAL A 1 112 ? -8.307 10.554 19.457 1.00 96.00 112 VAL A N 1
ATOM 950 C CA . VAL A 1 112 ? -7.010 10.217 18.841 1.00 96.00 112 VAL A CA 1
ATOM 951 C C . VAL A 1 112 ? -5.907 10.247 19.897 1.00 96.00 112 VAL A C 1
ATOM 953 O O . VAL A 1 112 ? -5.904 11.124 20.759 1.00 96.00 112 VAL A O 1
ATOM 956 N N . CYS A 1 113 ? -4.975 9.295 19.875 1.00 93.75 113 CYS A N 1
ATOM 957 C CA . CYS A 1 113 ? -3.822 9.267 20.779 1.00 93.75 113 CYS A CA 1
ATOM 958 C C . CYS A 1 113 ? -2.562 8.765 20.066 1.00 93.75 113 CYS A C 1
ATOM 960 O O . CYS A 1 113 ? -2.639 7.824 19.279 1.00 93.75 113 CYS A O 1
ATOM 962 N N . ARG A 1 114 ? -1.390 9.292 20.435 1.00 94.62 114 ARG A N 1
ATOM 963 C CA . ARG A 1 114 ? -0.097 8.701 20.063 1.00 94.62 114 ARG A CA 1
ATOM 964 C C . ARG A 1 114 ? 0.338 7.638 21.070 1.00 94.62 114 ARG A C 1
ATOM 966 O O . ARG A 1 114 ? 0.125 7.790 22.277 1.00 94.62 114 ARG A O 1
ATOM 973 N N . LYS A 1 115 ? 0.972 6.570 20.595 1.00 90.69 115 LYS A N 1
ATOM 974 C CA . LYS A 1 115 ? 1.611 5.523 21.395 1.00 90.69 115 LYS A CA 1
ATOM 975 C C . LYS A 1 115 ? 3.013 5.260 20.846 1.00 90.69 115 LYS A C 1
ATOM 977 O O . LYS A 1 115 ? 3.168 4.933 19.682 1.00 90.69 115 LYS A O 1
ATOM 982 N N . GLY A 1 116 ? 4.027 5.375 21.697 1.00 77.94 116 GLY A N 1
ATOM 983 C CA . GLY A 1 116 ? 5.374 4.906 21.374 1.00 77.94 116 GLY A CA 1
ATOM 984 C C . GLY A 1 116 ? 5.577 3.457 21.813 1.00 77.94 116 GLY A C 1
ATOM 985 O O . GLY A 1 116 ? 4.875 2.964 22.702 1.00 77.94 116 GLY A O 1
ATOM 986 N N . PHE A 1 117 ? 6.581 2.799 21.242 1.00 70.69 117 PHE A N 1
ATOM 987 C CA . PHE A 1 117 ? 7.136 1.562 21.794 1.00 70.69 117 PHE A CA 1
ATOM 988 C C . PHE A 1 117 ? 8.425 1.927 22.528 1.00 70.69 117 PHE A C 1
ATOM 990 O O . PHE A 1 117 ? 9.513 1.845 21.958 1.00 70.69 117 PHE A O 1
ATOM 997 N N . SER A 1 118 ? 8.317 2.396 23.777 1.00 54.88 118 SER A N 1
ATOM 998 C CA . SER A 1 118 ? 9.526 2.655 24.561 1.00 54.88 118 SER A CA 1
ATOM 999 C C . SER A 1 118 ? 10.209 1.329 24.891 1.00 54.88 118 SER A C 1
ATOM 1001 O O . SER A 1 118 ? 9.573 0.369 25.336 1.00 54.88 118 SER A O 1
ATOM 1003 N N . VAL A 1 119 ? 11.524 1.287 24.699 1.00 39.03 119 VAL A N 1
ATOM 1004 C CA . VAL A 1 119 ? 12.391 0.237 25.237 1.00 39.03 119 VAL A CA 1
ATOM 1005 C C . VAL A 1 119 ? 12.560 0.526 26.725 1.00 39.03 119 VAL A C 1
ATOM 1007 O O . VAL A 1 119 ? 13.595 1.018 27.129 1.00 39.03 119 VAL A O 1
ATOM 1010 N N . GLU A 1 120 ? 11.508 0.366 27.533 1.00 35.12 120 GLU A N 1
ATOM 1011 C CA . GLU A 1 120 ? 11.615 0.459 28.998 1.00 35.12 120 GLU A CA 1
ATOM 1012 C C . GLU A 1 120 ? 10.328 -0.014 29.690 1.00 35.12 120 GLU A C 1
ATOM 1014 O O . GLU A 1 120 ? 9.601 0.730 30.343 1.00 35.12 120 GLU A O 1
ATOM 1019 N N . SER A 1 121 ? 10.065 -1.314 29.590 1.00 29.75 121 SER A N 1
ATOM 1020 C CA . SER A 1 121 ? 9.304 -2.051 30.609 1.00 29.75 121 SER A CA 1
ATOM 1021 C C . SER A 1 121 ? 10.287 -2.775 31.541 1.00 29.75 121 SER A C 1
ATOM 1023 O O . SER A 1 121 ? 10.246 -3.988 31.674 1.00 29.75 121 SER A O 1
ATOM 1025 N N . ALA A 1 122 ? 11.214 -2.016 32.153 1.00 31.97 122 ALA A N 1
ATOM 1026 C CA . ALA A 1 122 ? 12.111 -2.523 33.208 1.00 31.97 122 ALA A CA 1
ATOM 1027 C C . ALA A 1 122 ? 12.730 -1.464 34.161 1.00 31.97 122 ALA A C 1
ATOM 1029 O O . ALA A 1 122 ? 13.493 -1.837 35.046 1.00 31.97 122 ALA A O 1
ATOM 1030 N N . LYS A 1 123 ? 12.443 -0.152 34.047 1.00 31.48 123 LYS A N 1
ATOM 1031 C CA . LYS A 1 123 ? 13.047 0.874 34.941 1.00 31.48 123 LYS A CA 1
ATOM 1032 C C . LYS A 1 123 ? 12.082 1.923 35.511 1.00 31.48 123 LYS A C 1
ATOM 1034 O O . LYS A 1 123 ? 12.518 2.962 35.997 1.00 31.48 123 LYS A O 1
ATOM 1039 N N . LYS A 1 124 ? 10.776 1.643 35.549 1.00 31.66 124 LYS A N 1
ATOM 1040 C CA . LYS A 1 124 ? 9.767 2.530 36.167 1.00 31.66 124 LYS A CA 1
ATOM 1041 C C . LYS A 1 124 ? 9.449 2.240 37.645 1.00 31.66 124 LYS A C 1
ATOM 1043 O O . LYS A 1 124 ? 8.394 2.627 38.118 1.00 31.66 124 LYS A O 1
ATOM 1048 N N . ALA A 1 125 ? 10.365 1.607 38.385 1.00 32.91 125 ALA A N 1
ATOM 1049 C CA . ALA A 1 125 ? 10.161 1.309 39.811 1.00 32.91 125 ALA A CA 1
ATOM 1050 C C . ALA A 1 125 ? 11.270 1.805 40.765 1.00 32.91 125 ALA A C 1
ATOM 1052 O O . ALA A 1 125 ? 11.214 1.492 41.948 1.00 32.91 125 ALA A O 1
ATOM 1053 N N . LYS A 1 126 ? 12.283 2.573 40.317 1.00 31.69 126 LYS A N 1
ATOM 1054 C CA . LYS A 1 126 ? 13.381 3.013 41.220 1.00 31.69 126 LYS A CA 1
ATOM 1055 C C . LYS A 1 126 ? 13.892 4.458 41.082 1.00 31.69 126 LYS A C 1
ATOM 1057 O O . LYS A 1 126 ? 14.940 4.774 41.635 1.00 31.69 126 LYS A O 1
ATOM 1062 N N . LYS A 1 127 ? 13.180 5.373 40.412 1.00 29.77 127 LYS A N 1
ATOM 1063 C CA . LYS A 1 127 ? 13.604 6.793 40.318 1.00 29.77 127 LYS A CA 1
ATOM 1064 C C . LYS A 1 127 ? 12.497 7.835 40.550 1.00 29.77 127 LYS A C 1
ATOM 1066 O O . LYS A 1 127 ? 12.612 8.955 40.076 1.00 29.77 127 LYS A O 1
ATOM 1071 N N . GLU A 1 128 ? 11.472 7.513 41.340 1.00 30.44 128 GLU A N 1
ATOM 1072 C CA . GLU A 1 128 ? 10.517 8.519 41.860 1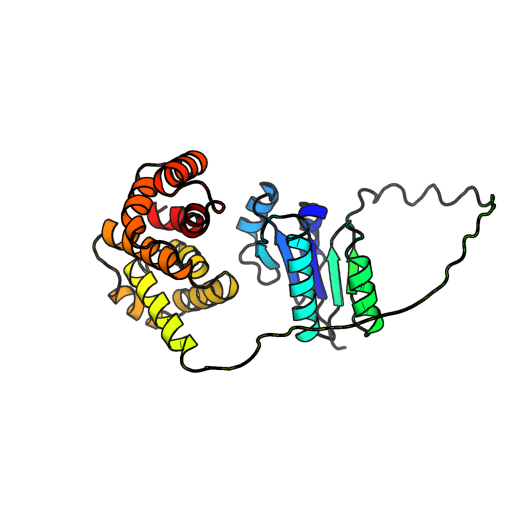.00 30.44 128 GLU A CA 1
ATOM 1073 C C . GLU A 1 128 ? 10.908 9.099 43.234 1.00 30.44 128 GLU A C 1
ATOM 1075 O O . GLU A 1 128 ? 10.193 9.916 43.801 1.00 30.44 128 GLU A O 1
ATOM 1080 N N . GLY A 1 129 ? 12.093 8.768 43.752 1.00 31.19 129 GLY A N 1
ATOM 1081 C CA . GLY A 1 129 ? 12.578 9.279 45.034 1.00 31.19 129 GLY A CA 1
ATOM 1082 C C . GLY A 1 129 ? 13.924 9.984 44.940 1.00 31.19 129 GLY A C 1
ATOM 1083 O O . GLY A 1 129 ? 14.893 9.448 45.462 1.00 31.19 129 GLY A O 1
ATOM 1084 N N . LYS A 1 130 ? 14.014 11.154 44.286 1.00 26.27 130 LYS A N 1
ATOM 1085 C CA . LYS A 1 130 ? 14.848 12.295 44.738 1.00 26.27 130 LYS A CA 1
ATOM 1086 C C . LYS A 1 130 ? 14.901 13.439 43.719 1.00 26.27 130 LYS A C 1
ATOM 1088 O O . LYS A 1 130 ? 15.192 13.236 42.549 1.00 26.27 130 LYS A O 1
ATOM 1093 N N . LYS A 1 131 ? 14.773 14.644 44.284 1.00 25.72 131 LYS A N 1
ATOM 1094 C CA . LYS A 1 131 ? 15.078 15.984 43.750 1.00 25.72 131 LYS A CA 1
ATOM 1095 C C . LYS A 1 131 ? 13.975 16.695 42.957 1.00 25.72 131 LYS A C 1
ATOM 1097 O O . LYS A 1 131 ? 14.069 16.959 41.766 1.00 25.72 131 LYS A O 1
ATOM 1102 N N . LYS A 1 132 ? 12.984 17.151 43.735 1.00 23.59 132 LYS A N 1
ATOM 1103 C CA . LYS A 1 132 ? 12.531 18.553 43.699 1.00 23.59 132 LYS A CA 1
ATOM 1104 C C . LYS A 1 132 ? 13.684 19.497 44.095 1.00 23.59 132 LYS A C 1
ATOM 1106 O O . LYS A 1 132 ? 14.517 19.116 44.914 1.00 23.59 132 LYS A O 1
ATOM 1111 N N . LYS A 1 133 ? 13.577 20.741 43.610 1.00 24.09 133 LYS A N 1
ATOM 1112 C CA . LYS A 1 133 ? 14.435 21.934 43.774 1.00 24.09 133 LYS A CA 1
ATOM 1113 C C . LYS A 1 133 ? 15.626 22.000 42.812 1.00 24.09 133 LYS A C 1
ATOM 1115 O O . LYS A 1 133 ? 16.668 21.429 43.078 1.00 24.09 133 LYS A O 1
ATOM 1120 N N . GLU A 1 134 ? 15.472 22.767 41.733 1.00 25.23 134 GLU A N 1
ATOM 1121 C CA . GLU A 1 134 ? 15.884 24.178 41.742 1.00 25.23 134 GLU A CA 1
ATOM 1122 C C . GLU A 1 134 ? 15.242 24.969 40.593 1.00 25.23 134 GLU A C 1
ATOM 1124 O O . GLU A 1 134 ? 15.232 24.563 39.435 1.00 25.23 134 GLU A O 1
ATOM 1129 N N . GLN A 1 135 ? 14.642 26.101 40.959 1.00 25.62 135 GLN A N 1
ATOM 1130 C CA . GLN A 1 135 ? 14.188 27.157 40.061 1.00 25.62 135 GLN A CA 1
ATOM 1131 C C . GLN A 1 135 ? 15.391 28.006 39.638 1.00 25.62 135 GLN A C 1
ATOM 1133 O O . GLN A 1 135 ? 16.173 28.388 40.504 1.00 25.62 135 GLN A O 1
ATOM 1138 N N . LYS A 1 136 ? 15.418 28.484 38.387 1.00 24.36 136 LYS A N 1
ATOM 1139 C CA . LYS A 1 136 ? 15.368 29.933 38.095 1.00 24.36 136 LYS A CA 1
ATOM 1140 C C . LYS A 1 136 ? 15.352 30.235 36.591 1.00 24.36 136 LYS A C 1
ATOM 1142 O O . LYS A 1 136 ? 16.258 29.874 35.860 1.00 24.36 136 LYS A O 1
ATOM 1147 N N . LYS A 1 137 ? 14.325 31.014 36.224 1.00 23.03 137 LYS A N 1
ATOM 1148 C CA . LYS A 1 137 ? 14.313 32.162 35.297 1.00 23.03 137 LYS A CA 1
ATOM 1149 C C . LYS A 1 137 ? 15.027 32.009 33.939 1.00 23.03 137 LYS A C 1
ATOM 1151 O O . LYS A 1 137 ? 16.242 32.113 33.871 1.00 23.03 137 LYS A O 1
ATOM 1156 N N . LYS A 1 138 ? 14.255 32.174 32.859 1.00 25.06 138 LYS A N 1
ATOM 1157 C CA . LYS A 1 138 ? 14.111 33.489 32.201 1.00 25.06 138 LYS A CA 1
ATOM 1158 C C . LYS A 1 138 ? 12.880 33.525 31.290 1.00 25.06 138 LYS A C 1
ATOM 1160 O O . LYS A 1 138 ? 12.596 32.584 30.562 1.00 25.06 138 LYS A O 1
ATOM 1165 N N . LYS A 1 139 ? 12.144 34.628 31.428 1.00 23.22 139 LYS A N 1
ATOM 1166 C CA . LYS A 1 139 ? 11.015 35.063 30.607 1.00 23.22 139 LYS A CA 1
ATOM 1167 C C . LYS A 1 139 ? 11.560 35.631 29.293 1.00 23.22 139 LYS A C 1
ATOM 1169 O O . LYS A 1 139 ? 12.532 36.381 29.341 1.00 23.22 139 LYS A O 1
ATOM 1174 N N . SER A 1 140 ? 10.871 35.399 28.186 1.00 23.84 140 SER A N 1
ATOM 1175 C CA . SER A 1 140 ? 10.825 36.348 27.074 1.00 23.84 140 SER A CA 1
ATOM 1176 C C . SER A 1 140 ? 9.410 36.360 26.502 1.00 23.84 140 SER A C 1
ATOM 1178 O O . SER A 1 140 ? 8.752 35.330 26.379 1.00 23.84 140 SER A O 1
ATOM 1180 N N . ALA A 1 141 ? 8.919 37.577 26.307 1.00 23.84 141 ALA A N 1
ATOM 1181 C CA . ALA A 1 141 ? 7.568 37.918 25.912 1.00 23.84 141 ALA A CA 1
ATOM 1182 C C . ALA A 1 141 ? 7.391 37.834 24.387 1.00 23.84 141 ALA A C 1
ATOM 1184 O O . ALA A 1 141 ? 8.330 38.092 23.638 1.00 23.84 141 ALA A O 1
ATOM 1185 N N . MET A 1 142 ? 6.167 37.523 23.954 1.00 24.22 142 MET A N 1
ATOM 1186 C CA . MET A 1 142 ? 5.633 37.893 22.635 1.00 24.22 142 MET A CA 1
ATOM 1187 C C . MET A 1 142 ? 5.202 39.373 22.634 1.00 24.22 142 MET A C 1
ATOM 1189 O O . MET A 1 142 ? 4.964 39.938 23.705 1.00 24.22 142 MET A O 1
ATOM 1193 N N . PRO A 1 143 ? 5.061 39.985 21.446 1.00 26.75 143 PRO A N 1
ATOM 1194 C CA . PRO A 1 143 ? 3.731 40.140 20.816 1.00 26.75 143 PRO A CA 1
ATOM 1195 C C . PRO A 1 143 ? 3.740 39.615 19.349 1.00 26.75 143 PRO A C 1
ATOM 1197 O O . PRO A 1 143 ? 4.796 39.582 18.735 1.00 26.75 143 PRO A O 1
ATOM 1200 N N . VAL A 1 144 ? 2.698 38.977 18.771 1.00 23.00 144 VAL A N 1
ATOM 1201 C CA . VAL A 1 144 ? 1.369 39.498 18.328 1.00 23.00 144 VAL A CA 1
ATOM 1202 C C . VAL A 1 144 ? 1.585 40.584 17.238 1.00 23.00 144 VAL A C 1
ATOM 1204 O O . VAL A 1 144 ? 2.256 41.554 17.546 1.00 23.00 144 VAL A O 1
ATOM 1207 N N . ARG A 1 145 ? 1.110 40.553 15.970 1.00 24.89 145 ARG A N 1
ATOM 1208 C CA . ARG A 1 145 ? -0.103 39.994 15.315 1.00 24.89 145 ARG A CA 1
ATOM 1209 C C . ARG A 1 145 ? -0.075 40.254 13.774 1.00 24.89 145 ARG A C 1
ATOM 1211 O O . ARG A 1 145 ? 0.521 41.253 13.397 1.00 24.89 145 ARG A O 1
ATOM 1218 N N . THR A 1 146 ? -0.850 39.463 12.994 1.00 22.12 146 THR A N 1
ATOM 1219 C CA . THR A 1 146 ? -1.584 39.766 11.706 1.00 22.12 146 THR A CA 1
ATOM 1220 C C . THR A 1 146 ? -0.795 40.276 10.485 1.00 22.12 146 THR A C 1
ATOM 1222 O O . THR A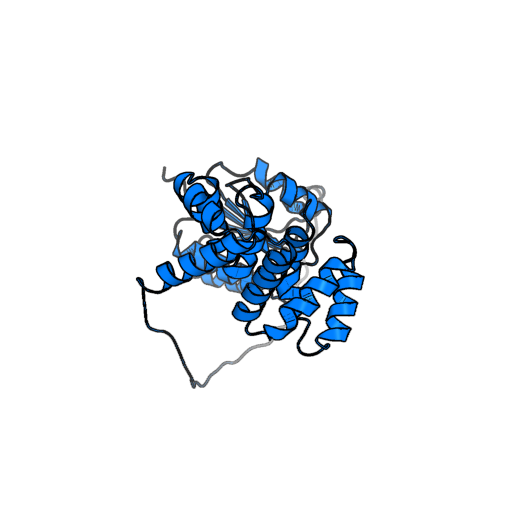 1 146 ? 0.184 40.975 10.651 1.00 22.12 146 THR A O 1
ATOM 1225 N N . SER A 1 147 ? -1.132 40.058 9.210 1.00 27.05 147 SER A N 1
ATOM 1226 C CA . SER A 1 147 ? -2.185 39.397 8.399 1.00 27.05 147 SER A CA 1
ATOM 1227 C C . SER A 1 147 ? -1.645 39.433 6.940 1.00 27.05 147 SER A C 1
ATOM 1229 O O . SER A 1 147 ? -0.782 40.251 6.658 1.00 27.05 147 SER A O 1
ATOM 1231 N N . GLU A 1 148 ? -1.974 38.547 5.997 1.00 26.55 148 GLU A N 1
ATOM 1232 C CA . GLU A 1 148 ? -3.132 38.663 5.093 1.00 26.55 148 GLU A CA 1
ATOM 1233 C C . GLU A 1 148 ? -3.190 37.496 4.083 1.00 26.55 148 GLU A C 1
ATOM 1235 O O . GLU A 1 148 ? -2.226 36.768 3.857 1.00 26.55 148 GLU A O 1
ATOM 1240 N N . ARG A 1 149 ? -4.389 37.338 3.514 1.00 25.78 149 ARG A N 1
ATOM 1241 C CA . ARG A 1 149 ? -4.867 36.353 2.532 1.00 25.78 149 ARG A CA 1
ATOM 1242 C C . ARG A 1 149 ? -4.444 36.687 1.096 1.00 25.78 149 ARG A C 1
ATOM 1244 O O . ARG A 1 149 ? -4.413 37.858 0.754 1.00 25.78 149 ARG A O 1
ATOM 1251 N N . ALA A 1 150 ? -4.359 35.654 0.250 1.00 24.94 150 ALA A N 1
ATOM 1252 C CA . ALA A 1 150 ? -5.114 35.459 -1.014 1.00 24.94 150 ALA A CA 1
ATOM 1253 C C . ALA A 1 150 ? -4.469 34.278 -1.779 1.00 24.94 150 ALA A C 1
ATOM 1255 O O . ALA A 1 150 ? -3.273 34.293 -2.032 1.00 24.94 150 ALA A O 1
ATOM 1256 N N . ALA A 1 151 ? -5.116 33.113 -1.881 1.00 25.53 151 ALA A N 1
ATOM 1257 C CA . ALA A 1 151 ? -6.137 32.719 -2.865 1.00 25.53 151 ALA A CA 1
ATOM 1258 C C . ALA A 1 151 ? -5.546 32.274 -4.218 1.00 25.53 151 ALA A C 1
ATOM 1260 O O . ALA A 1 151 ? -5.029 33.095 -4.964 1.00 25.53 151 ALA A O 1
ATOM 1261 N N . LEU A 1 152 ? -5.699 30.980 -4.531 1.00 26.56 152 LEU A N 1
ATOM 1262 C CA . LEU A 1 152 ? -6.184 30.492 -5.830 1.00 26.56 152 LEU A CA 1
ATOM 1263 C C . LEU A 1 152 ? -6.546 29.000 -5.726 1.00 26.56 152 LEU A C 1
ATOM 1265 O O . LEU A 1 152 ? -5.700 28.125 -5.552 1.00 26.56 152 LEU A O 1
ATOM 1269 N N . GLU A 1 153 ? -7.855 28.764 -5.773 1.00 25.22 153 GLU A N 1
ATOM 1270 C CA . GLU A 1 153 ? -8.524 27.487 -6.002 1.00 25.22 153 GLU A CA 1
ATOM 1271 C C . GLU A 1 153 ? -8.355 27.042 -7.461 1.00 25.22 153 GLU A C 1
ATOM 1273 O O . GLU A 1 153 ? -8.296 27.891 -8.346 1.00 25.22 153 GLU A O 1
ATOM 1278 N N . SER A 1 154 ? -8.350 25.726 -7.701 1.00 28.78 154 SER A N 1
ATOM 1279 C CA . SER A 1 154 ? -9.050 25.005 -8.791 1.00 28.78 154 SER A CA 1
ATOM 1280 C C . SER A 1 154 ? -8.545 23.546 -8.762 1.00 28.78 154 SER A C 1
ATOM 1282 O O . SER A 1 154 ? -7.342 23.329 -8.698 1.00 28.78 154 SER A O 1
ATOM 1284 N N . ALA A 1 155 ? -9.324 22.467 -8.747 1.00 24.75 155 ALA A N 1
ATOM 1285 C CA . ALA A 1 155 ? -10.723 22.269 -9.073 1.00 24.75 155 ALA A CA 1
ATOM 1286 C C . ALA A 1 155 ? -11.279 21.066 -8.285 1.00 24.75 155 ALA A C 1
ATOM 1288 O O . ALA A 1 155 ? -10.603 20.056 -8.080 1.00 24.75 155 ALA A O 1
ATOM 1289 N N . CYS A 1 156 ? -12.549 21.157 -7.910 1.00 23.39 156 CYS A N 1
ATOM 1290 C CA . CYS A 1 156 ? -13.426 20.020 -7.655 1.00 23.39 156 CYS A CA 1
ATOM 1291 C C . CYS A 1 156 ? -14.654 20.154 -8.561 1.00 23.39 156 CYS A C 1
ATOM 1293 O O . CYS A 1 156 ? -14.975 21.254 -9.008 1.00 23.39 156 CYS A O 1
ATOM 1295 N N . THR A 1 157 ? -15.366 19.033 -8.715 1.00 27.08 157 THR A N 1
ATOM 1296 C CA . THR A 1 157 ? -16.570 18.770 -9.538 1.00 27.08 157 THR A CA 1
ATOM 1297 C C . THR A 1 157 ? -16.231 18.318 -10.972 1.00 27.08 157 THR A C 1
ATOM 1299 O O . THR A 1 157 ? -15.316 18.835 -11.589 1.00 27.08 157 THR A O 1
ATOM 1302 N N . SER A 1 158 ? -16.841 17.288 -11.566 1.00 29.83 158 SER A N 1
ATOM 1303 C CA . SER A 1 158 ? -18.190 16.730 -11.408 1.00 29.83 158 SER A CA 1
ATOM 1304 C C . SER A 1 158 ? -18.246 15.231 -11.767 1.00 29.83 158 SER A C 1
ATOM 1306 O O . SER A 1 158 ? -17.338 14.690 -12.393 1.00 29.83 158 SER A O 1
ATOM 1308 N N . GLY A 1 159 ? -19.322 14.559 -11.343 1.00 25.78 159 GLY A N 1
ATOM 1309 C CA . GLY A 1 159 ? -19.492 13.105 -11.373 1.00 25.78 159 GLY A CA 1
ATOM 1310 C C . GLY A 1 159 ? -19.693 12.426 -12.734 1.00 25.78 159 GLY A C 1
ATOM 1311 O O . GLY A 1 159 ? -19.919 13.062 -13.756 1.00 25.78 159 GLY A O 1
ATOM 1312 N N . LYS A 1 160 ? -19.637 11.084 -12.694 1.00 28.36 160 LYS A N 1
ATOM 1313 C CA . LYS A 1 160 ? -20.057 10.139 -13.749 1.00 28.36 160 LYS A CA 1
ATOM 1314 C C . LYS A 1 160 ? -20.135 8.710 -13.173 1.00 28.36 160 LYS A C 1
ATOM 1316 O O . LYS A 1 160 ? -19.278 7.870 -13.420 1.00 28.36 160 LYS A O 1
ATOM 1321 N N . ASN A 1 161 ? -21.193 8.407 -12.416 1.00 32.12 161 ASN A N 1
ATOM 1322 C CA . ASN A 1 161 ? -21.413 7.079 -11.806 1.00 32.12 161 ASN A CA 1
ATOM 1323 C C . ASN A 1 161 ? -21.783 5.950 -12.804 1.00 32.12 161 ASN A C 1
ATOM 1325 O O . ASN A 1 161 ? -22.046 4.830 -12.376 1.00 32.12 161 ASN A O 1
ATOM 1329 N N . GLY A 1 162 ? -21.773 6.205 -14.119 1.00 33.84 162 GLY A N 1
ATOM 1330 C CA . GLY A 1 162 ? -22.004 5.188 -15.162 1.00 33.84 162 GLY A CA 1
ATOM 1331 C C . GLY A 1 162 ? -20.794 4.880 -16.055 1.00 33.84 162 GLY A C 1
ATOM 1332 O O . GLY A 1 162 ? -20.630 3.743 -16.482 1.00 33.84 162 GLY A O 1
ATOM 1333 N N . GLN A 1 163 ? -19.914 5.857 -16.308 1.00 35.69 163 GLN A N 1
ATOM 1334 C CA . GLN A 1 163 ? -18.804 5.702 -17.265 1.00 35.69 163 GLN A CA 1
ATOM 1335 C C . GLN A 1 163 ? -17.561 5.043 -16.650 1.00 35.69 163 GLN A C 1
ATOM 1337 O O . GLN A 1 163 ? -16.887 4.271 -17.326 1.00 35.69 163 GLN A O 1
ATOM 1342 N N . GLY A 1 164 ? -17.293 5.267 -15.356 1.00 50.25 164 GLY A N 1
ATOM 1343 C CA . GLY A 1 164 ? -16.150 4.644 -14.675 1.00 50.25 164 GLY A CA 1
ATOM 1344 C C . GLY A 1 164 ? -16.251 3.117 -14.610 1.00 50.25 164 GLY A C 1
ATOM 1345 O O . GLY A 1 164 ? -15.266 2.418 -14.802 1.00 50.25 164 GLY A O 1
ATOM 1346 N N . LYS A 1 165 ? -17.467 2.584 -14.441 1.00 54.06 165 LYS A N 1
ATOM 1347 C CA . LYS A 1 165 ? -17.695 1.140 -14.295 1.00 54.06 165 LYS A CA 1
ATOM 1348 C C . LYS A 1 165 ? -17.484 0.369 -15.604 1.00 54.06 165 LYS A C 1
ATOM 1350 O O . LYS A 1 165 ? -16.917 -0.717 -15.583 1.00 54.06 165 LYS A O 1
ATOM 1355 N N . GLN A 1 166 ? -17.889 0.951 -16.738 1.00 59.06 166 GLN A N 1
ATOM 1356 C CA . GLN A 1 166 ? -17.634 0.372 -18.065 1.00 59.06 166 GLN A CA 1
ATOM 1357 C C . GLN A 1 166 ? -16.147 0.429 -18.439 1.00 59.06 166 GLN A C 1
ATOM 1359 O O . GLN A 1 166 ? -15.624 -0.524 -19.009 1.00 59.06 166 GLN A O 1
ATOM 1364 N N . MET A 1 167 ? -15.455 1.511 -18.076 1.00 73.69 167 MET A N 1
ATOM 1365 C CA . MET A 1 167 ? -14.016 1.661 -18.301 1.00 73.69 167 MET A CA 1
ATOM 1366 C C . MET A 1 167 ? -13.198 0.659 -17.467 1.00 73.69 167 MET A C 1
ATOM 1368 O O . MET A 1 167 ? -12.275 0.033 -17.980 1.00 73.69 167 MET A O 1
ATOM 1372 N N . GLU A 1 168 ? -13.571 0.432 -16.203 1.00 79.50 168 GLU A N 1
ATOM 1373 C CA . GLU A 1 168 ? -12.940 -0.597 -15.367 1.00 79.50 168 GLU A CA 1
ATOM 1374 C C . GLU A 1 168 ? -13.130 -2.008 -15.938 1.00 79.50 168 GLU A C 1
ATOM 1376 O O . GLU A 1 168 ? -12.180 -2.783 -16.005 1.00 79.50 168 GLU A O 1
ATOM 1381 N N . GLU A 1 169 ? -14.332 -2.343 -16.407 1.00 83.94 169 GLU A N 1
ATOM 1382 C CA . GLU A 1 169 ? -14.589 -3.642 -17.038 1.00 83.94 169 GLU A CA 1
ATOM 1383 C C . GLU A 1 169 ? -13.755 -3.852 -18.310 1.00 83.94 169 GLU A C 1
ATOM 1385 O O . GLU A 1 169 ? -13.258 -4.958 -18.533 1.00 83.94 169 GLU A O 1
ATOM 1390 N N . GLN A 1 170 ? -13.538 -2.802 -19.107 1.00 85.88 170 GLN A N 1
ATOM 1391 C CA . GLN A 1 170 ? -12.651 -2.858 -20.274 1.00 85.88 170 GLN A CA 1
ATOM 1392 C C . GLN A 1 170 ? -11.206 -3.164 -19.870 1.00 85.88 170 GLN A C 1
ATOM 1394 O O . GLN A 1 170 ? -10.603 -4.084 -20.416 1.00 85.88 170 GLN A O 1
ATOM 1399 N N . TYR A 1 171 ? -10.671 -2.477 -18.862 1.00 88.50 171 TYR A N 1
ATOM 1400 C CA . TYR A 1 171 ? -9.326 -2.751 -18.349 1.00 88.50 171 TYR A CA 1
ATOM 1401 C C . TYR A 1 171 ? -9.181 -4.175 -17.789 1.00 88.50 171 TYR A C 1
ATOM 1403 O O . TYR A 1 171 ? -8.153 -4.820 -17.993 1.00 88.50 171 TYR A O 1
ATOM 1411 N N . VAL A 1 172 ? -10.215 -4.714 -17.134 1.00 89.19 172 VAL A N 1
ATOM 1412 C CA . VAL A 1 172 ? -10.231 -6.114 -16.672 1.00 89.19 172 VAL A CA 1
ATOM 1413 C C . VAL A 1 172 ? -10.186 -7.089 -17.853 1.00 89.19 172 VAL A C 1
ATOM 1415 O O . VAL A 1 172 ? -9.494 -8.104 -17.771 1.00 89.19 172 VAL A O 1
ATOM 1418 N N . ILE A 1 173 ? -10.876 -6.786 -18.957 1.00 89.25 173 ILE A N 1
ATOM 1419 C CA . ILE A 1 173 ? -10.807 -7.578 -20.193 1.00 89.25 173 ILE A CA 1
ATOM 1420 C C . ILE A 1 173 ? -9.404 -7.499 -20.813 1.00 89.25 173 ILE A C 1
ATOM 1422 O O . ILE A 1 173 ? -8.866 -8.534 -21.200 1.00 89.25 173 ILE A O 1
ATOM 1426 N N . GLU A 1 174 ? -8.771 -6.324 -20.855 1.00 89.38 174 GLU A N 1
ATOM 1427 C CA . GLU A 1 174 ? -7.388 -6.181 -21.346 1.00 89.38 174 GLU A CA 1
ATOM 1428 C C . GLU A 1 174 ? -6.382 -6.977 -20.495 1.00 89.38 174 GLU A C 1
ATOM 1430 O O . GLU A 1 174 ? -5.485 -7.643 -21.022 1.00 89.38 174 GLU A O 1
ATOM 1435 N N . ILE A 1 175 ? -6.571 -7.008 -19.172 1.00 90.69 175 ILE A N 1
ATOM 1436 C CA . ILE A 1 175 ? -5.790 -7.882 -18.287 1.00 90.69 175 ILE A CA 1
ATOM 1437 C C . ILE A 1 175 ? -6.075 -9.356 -18.599 1.00 90.69 175 ILE A C 1
ATOM 1439 O O . ILE A 1 175 ? -5.137 -10.148 -18.655 1.00 90.69 175 ILE A O 1
ATOM 1443 N N . ALA A 1 176 ? -7.332 -9.733 -18.855 1.00 90.62 176 ALA A N 1
ATOM 1444 C CA . ALA A 1 176 ? -7.718 -11.107 -19.191 1.00 90.62 176 ALA A CA 1
ATOM 1445 C C . ALA A 1 176 ? -7.079 -11.612 -20.489 1.00 90.62 176 ALA A C 1
ATOM 1447 O O . ALA A 1 176 ? -6.729 -12.790 -20.583 1.00 90.62 176 ALA A O 1
ATOM 1448 N N . LYS A 1 177 ? -6.871 -10.719 -21.468 1.00 90.50 177 LYS A N 1
ATOM 1449 C CA . LYS A 1 177 ? -6.113 -11.035 -22.687 1.00 90.50 177 LYS A CA 1
ATOM 1450 C C . LYS A 1 177 ? -4.694 -11.484 -22.373 1.00 90.50 177 LYS A C 1
ATOM 1452 O O . LYS A 1 177 ? -4.172 -12.354 -23.060 1.00 90.50 177 LYS A O 1
ATOM 1457 N N . SER A 1 178 ? -4.110 -10.945 -21.307 1.00 89.19 178 SER A N 1
ATOM 1458 C CA . SER A 1 178 ? -2.699 -11.109 -20.965 1.00 89.19 178 SER A CA 1
ATOM 1459 C C . SER A 1 178 ? -2.426 -12.111 -19.837 1.00 89.19 178 SER A C 1
ATOM 1461 O O . SER A 1 178 ? -1.372 -12.746 -19.809 1.00 89.19 178 SER A O 1
ATOM 1463 N N . VAL A 1 179 ? -3.355 -12.280 -18.894 1.00 88.19 179 VAL A N 1
ATOM 1464 C CA . VAL A 1 179 ? -3.184 -13.128 -17.708 1.00 88.19 179 VAL A CA 1
ATOM 1465 C C . VAL A 1 179 ? -4.243 -14.234 -17.706 1.00 88.19 179 VAL A C 1
ATOM 1467 O O . VAL A 1 179 ? -5.424 -13.955 -17.493 1.00 88.19 179 VAL A O 1
ATOM 1470 N N . PRO A 1 180 ? -3.852 -15.511 -17.881 1.00 86.94 180 PRO A N 1
ATOM 1471 C CA . PRO A 1 180 ? -4.790 -16.626 -17.820 1.00 86.94 180 PRO A CA 1
ATOM 1472 C C . PRO A 1 180 ? -5.534 -16.676 -16.482 1.00 86.94 180 PRO A C 1
ATOM 1474 O O . PRO A 1 180 ? -4.931 -16.492 -15.423 1.00 86.94 180 PRO A O 1
ATOM 1477 N N . VAL A 1 181 ? -6.830 -17.000 -16.495 1.00 86.38 181 VAL A N 1
ATOM 1478 C CA . VAL A 1 181 ? -7.628 -17.178 -15.260 1.00 86.38 181 VAL A CA 1
ATOM 1479 C C . VAL A 1 181 ? -7.154 -18.356 -14.398 1.00 86.38 181 VAL A C 1
ATOM 1481 O O . VAL A 1 181 ? -7.458 -18.415 -13.209 1.00 86.38 181 VAL A O 1
ATOM 1484 N N . THR A 1 182 ? -6.370 -19.274 -14.971 1.00 83.25 182 THR A N 1
ATOM 1485 C CA . THR A 1 182 ? -5.667 -20.339 -14.239 1.00 83.25 182 THR A CA 1
ATOM 1486 C C . THR A 1 182 ? -4.523 -19.791 -13.380 1.00 83.25 182 THR A C 1
ATOM 1488 O O . THR A 1 182 ? -4.193 -20.373 -12.349 1.00 83.25 182 THR A O 1
ATOM 1491 N N . ASN A 1 183 ? -3.952 -18.637 -13.743 1.00 84.06 183 ASN A N 1
ATOM 1492 C CA . ASN A 1 183 ? -2.893 -17.958 -13.001 1.00 84.06 183 ASN A CA 1
ATOM 1493 C C . ASN A 1 183 ? -3.459 -16.866 -12.080 1.00 84.06 183 ASN A C 1
ATOM 1495 O O . ASN A 1 183 ? -3.121 -15.689 -12.207 1.00 84.06 183 ASN A O 1
ATOM 1499 N N . LEU A 1 184 ? -4.292 -17.247 -11.108 1.00 83.81 184 LEU A N 1
ATOM 1500 C CA . LEU A 1 184 ? -4.864 -16.300 -10.136 1.00 83.81 184 LEU A CA 1
ATOM 1501 C C . LEU A 1 184 ? -3.787 -15.487 -9.390 1.00 83.81 184 LEU A C 1
ATOM 1503 O O . LEU A 1 184 ? -3.999 -14.322 -9.069 1.00 83.81 184 LEU A O 1
ATOM 1507 N N . GLY A 1 185 ? -2.596 -16.057 -9.175 1.00 81.62 185 GLY A N 1
ATOM 1508 C CA . GLY A 1 185 ? -1.469 -15.340 -8.572 1.00 81.62 185 GLY A CA 1
ATOM 1509 C C . GLY A 1 185 ? -0.955 -14.160 -9.408 1.00 81.62 185 GLY A C 1
ATOM 1510 O O . GLY A 1 185 ? -0.426 -13.209 -8.838 1.00 81.62 185 GLY A O 1
ATOM 1511 N N . GLY A 1 186 ? -1.127 -14.201 -10.733 1.00 84.38 186 GLY A N 1
ATOM 1512 C CA . GLY A 1 186 ? -0.770 -13.121 -11.655 1.00 84.38 186 GLY A CA 1
ATOM 1513 C C . GLY A 1 186 ? -1.833 -12.026 -11.782 1.00 84.38 186 GLY A C 1
ATOM 1514 O O . GLY A 1 186 ? -1.496 -10.885 -12.094 1.00 84.38 186 GLY A O 1
ATOM 1515 N N . TRP A 1 187 ? -3.096 -12.345 -11.479 1.00 87.69 187 TRP A N 1
ATOM 1516 C CA . TRP A 1 187 ? -4.201 -11.384 -11.537 1.00 87.69 187 TRP A CA 1
ATOM 1517 C C . TRP A 1 187 ? -4.065 -10.282 -10.494 1.00 87.69 187 TRP A C 1
ATOM 1519 O O . TRP A 1 187 ? -4.290 -9.120 -10.811 1.00 87.69 187 TRP A O 1
ATOM 1529 N N . TYR A 1 188 ? -3.669 -10.620 -9.263 1.00 86.00 188 TYR A N 1
ATOM 1530 C CA . TYR A 1 188 ? -3.547 -9.620 -8.203 1.00 86.00 188 TYR A CA 1
ATOM 1531 C C . TYR A 1 188 ? -2.525 -8.517 -8.551 1.00 86.00 188 TYR A C 1
ATOM 1533 O O . TYR A 1 188 ? -2.929 -7.355 -8.582 1.00 86.00 188 TYR A O 1
ATOM 1541 N N . PRO A 1 189 ? -1.256 -8.821 -8.907 1.00 83.31 189 PRO A N 1
ATOM 1542 C CA . PRO A 1 189 ? -0.303 -7.788 -9.312 1.00 83.31 189 PRO A CA 1
ATOM 1543 C C . PRO A 1 189 ? -0.765 -6.971 -10.525 1.00 83.31 189 PRO A C 1
ATOM 1545 O O . PRO A 1 189 ? -0.634 -5.750 -10.497 1.00 83.31 189 PRO A O 1
ATOM 1548 N N . ALA A 1 190 ? -1.343 -7.613 -11.550 1.00 87.19 190 ALA A N 1
ATOM 1549 C CA . ALA A 1 190 ? -1.836 -6.932 -12.751 1.00 87.19 190 ALA A CA 1
ATOM 1550 C C . ALA A 1 190 ? -2.971 -5.945 -12.433 1.00 87.19 190 ALA A C 1
ATOM 1552 O O . ALA A 1 190 ? -2.919 -4.784 -12.827 1.00 87.19 190 ALA A O 1
ATOM 1553 N N . LEU A 1 191 ? -3.956 -6.376 -11.642 1.00 87.56 191 LEU A N 1
ATOM 1554 C CA . LEU A 1 191 ? -5.069 -5.529 -11.218 1.00 87.56 191 LEU A CA 1
ATOM 1555 C C . LEU A 1 191 ? -4.606 -4.378 -10.326 1.00 87.56 191 LEU A C 1
ATOM 1557 O O . LEU A 1 191 ? -5.106 -3.267 -10.462 1.00 87.56 191 LEU A O 1
ATOM 1561 N N . THR A 1 192 ? -3.644 -4.608 -9.428 1.00 85.50 192 THR A N 1
ATOM 1562 C CA . THR A 1 192 ? -3.114 -3.530 -8.580 1.00 85.50 192 THR A CA 1
ATOM 1563 C C . THR A 1 192 ? -2.239 -2.536 -9.336 1.00 85.50 192 THR A C 1
ATOM 1565 O O . THR A 1 192 ? -2.177 -1.381 -8.927 1.00 85.50 192 THR A O 1
ATOM 1568 N N . ALA A 1 193 ? -1.586 -2.959 -10.424 1.00 83.12 193 ALA A N 1
ATOM 1569 C CA . ALA A 1 193 ? -0.834 -2.059 -11.294 1.00 83.12 193 ALA A CA 1
ATOM 1570 C C . ALA A 1 193 ? -1.774 -1.142 -12.093 1.00 83.12 193 ALA A C 1
ATOM 1572 O O . ALA A 1 193 ? -1.481 0.034 -12.253 1.00 83.12 193 ALA A O 1
ATOM 1573 N N . VAL A 1 194 ? -2.925 -1.663 -12.533 1.00 85.31 194 VAL A N 1
ATOM 1574 C CA . VAL A 1 194 ? -3.897 -0.920 -13.352 1.00 85.31 194 VAL A CA 1
ATOM 1575 C C . VAL A 1 194 ? -4.853 -0.060 -12.516 1.00 85.31 194 VAL A C 1
ATOM 1577 O O . VAL A 1 194 ? -5.115 1.086 -12.861 1.00 85.31 194 VAL A O 1
ATOM 1580 N N . PHE A 1 195 ? -5.364 -0.582 -11.399 1.00 81.25 195 PHE A N 1
ATOM 1581 C CA . PHE A 1 195 ? -6.408 0.078 -10.599 1.00 81.25 195 PHE A CA 1
ATOM 1582 C C . PHE A 1 195 ? -5.922 0.623 -9.251 1.00 81.25 195 PHE A C 1
ATOM 1584 O O . PHE A 1 195 ? -6.714 1.159 -8.473 1.00 81.25 195 PHE A O 1
ATOM 1591 N N . GLY A 1 196 ? -4.645 0.441 -8.919 1.00 78.50 196 GLY A N 1
ATOM 1592 C CA . GLY A 1 196 ? -4.145 0.671 -7.567 1.00 78.50 196 GLY A CA 1
ATOM 1593 C C . GLY A 1 196 ? -4.601 -0.405 -6.571 1.00 78.50 196 GLY A C 1
ATOM 1594 O O . GLY A 1 196 ? -5.341 -1.337 -6.891 1.00 78.50 196 GLY A O 1
ATOM 1595 N N . GLN A 1 197 ? -4.137 -0.298 -5.325 1.00 74.88 197 GLN A N 1
ATOM 1596 C CA . GLN A 1 197 ? -4.274 -1.372 -4.329 1.00 74.88 197 GLN A CA 1
ATOM 1597 C C . GLN A 1 197 ? -5.726 -1.664 -3.916 1.00 74.88 197 GLN A C 1
ATOM 1599 O O . GLN A 1 197 ? -6.120 -2.827 -3.847 1.00 74.88 197 GLN A O 1
ATOM 1604 N N . GLU A 1 198 ? -6.532 -0.637 -3.632 1.00 72.44 198 GLU A N 1
ATOM 1605 C CA . GLU A 1 198 ? -7.895 -0.822 -3.111 1.00 72.44 198 GLU A CA 1
ATOM 1606 C C . GLU A 1 198 ? -8.836 -1.398 -4.180 1.00 72.44 198 GLU A C 1
ATOM 1608 O O . GLU A 1 198 ? -9.431 -2.461 -3.980 1.00 72.44 198 GLU A O 1
ATOM 1613 N N . ASN A 1 199 ? -8.906 -0.754 -5.348 1.00 77.12 199 ASN A N 1
ATOM 1614 C CA . ASN A 1 199 ? -9.752 -1.205 -6.453 1.00 77.12 199 ASN A CA 1
ATOM 1615 C C . ASN A 1 199 ? -9.224 -2.497 -7.085 1.00 77.12 199 ASN A C 1
ATOM 1617 O O . ASN A 1 199 ? -10.011 -3.406 -7.347 1.00 77.12 199 ASN A O 1
ATOM 1621 N N . GLY A 1 200 ? -7.903 -2.635 -7.242 1.00 85.19 200 GLY A N 1
ATOM 1622 C CA . GLY A 1 200 ? -7.286 -3.860 -7.747 1.00 85.19 200 GLY A CA 1
ATOM 1623 C C . GLY A 1 200 ? -7.578 -5.067 -6.854 1.00 85.19 200 GLY A C 1
ATOM 1624 O O . GLY A 1 200 ? -7.905 -6.144 -7.353 1.00 85.19 200 GLY A O 1
ATOM 1625 N N . ARG A 1 201 ? -7.570 -4.887 -5.524 1.00 82.81 201 ARG A N 1
ATOM 1626 C CA . ARG A 1 201 ? -7.980 -5.931 -4.573 1.00 82.81 201 ARG A CA 1
ATOM 1627 C C . ARG A 1 201 ? -9.461 -6.279 -4.702 1.00 82.81 201 ARG A C 1
ATOM 1629 O O . ARG A 1 201 ? -9.792 -7.463 -4.683 1.00 82.81 201 ARG A O 1
ATOM 1636 N N . ASN A 1 202 ? -10.342 -5.288 -4.812 1.00 83.38 202 ASN A N 1
ATOM 1637 C CA . ASN A 1 202 ? -11.781 -5.526 -4.953 1.00 83.38 202 ASN A CA 1
ATOM 1638 C C . ASN A 1 202 ? -12.093 -6.304 -6.240 1.00 83.38 202 ASN A C 1
ATOM 1640 O O . ASN A 1 202 ? -12.818 -7.299 -6.196 1.00 83.38 202 ASN A O 1
ATOM 1644 N N . TRP A 1 203 ? -11.476 -5.915 -7.358 1.00 88.62 203 TRP A N 1
ATOM 1645 C CA . TRP A 1 203 ? -11.575 -6.646 -8.619 1.00 88.62 203 TRP A CA 1
ATOM 1646 C C . TRP A 1 203 ? -10.981 -8.048 -8.526 1.00 88.62 203 TRP A C 1
ATOM 1648 O O . TRP A 1 203 ? -11.586 -8.992 -9.024 1.00 88.62 203 TRP A O 1
ATOM 1658 N N . TYR A 1 204 ? -9.854 -8.223 -7.833 1.00 89.00 204 TYR A N 1
ATOM 1659 C CA . TYR A 1 204 ? -9.252 -9.542 -7.650 1.00 89.00 204 TYR A CA 1
ATOM 1660 C C . TYR A 1 204 ? -10.170 -10.486 -6.870 1.00 89.00 204 TYR A C 1
ATOM 1662 O O . TYR A 1 204 ? -10.343 -11.634 -7.268 1.00 89.00 204 TYR A O 1
ATOM 1670 N N . LEU A 1 205 ? -10.788 -10.007 -5.785 1.00 86.31 205 LEU A N 1
ATOM 1671 C CA . LEU A 1 205 ? -11.767 -10.790 -5.026 1.00 86.31 205 LEU A CA 1
ATOM 1672 C C . LEU A 1 205 ? -12.951 -11.185 -5.910 1.00 86.31 205 LEU A C 1
ATOM 1674 O O . LEU A 1 205 ? -13.341 -12.348 -5.913 1.00 86.31 205 LEU A O 1
ATOM 1678 N N . LYS A 1 206 ? -13.454 -10.244 -6.717 1.00 89.12 206 LYS A N 1
ATOM 1679 C CA . LYS A 1 206 ? -14.535 -10.507 -7.668 1.00 89.12 206 LYS A CA 1
ATOM 1680 C C . LYS A 1 206 ? -14.137 -11.580 -8.684 1.00 89.12 206 LYS A C 1
ATOM 1682 O O . LYS A 1 206 ? -14.834 -12.574 -8.798 1.00 89.12 206 LYS A O 1
ATOM 1687 N N . VAL A 1 207 ? -12.992 -11.440 -9.355 1.00 88.31 207 VAL A N 1
ATOM 1688 C CA . VAL A 1 207 ? -12.496 -12.431 -10.329 1.00 88.31 207 VAL A CA 1
ATOM 1689 C C . VAL A 1 207 ? -12.221 -13.783 -9.670 1.00 88.31 207 VAL A C 1
ATOM 1691 O O . VAL A 1 207 ? -12.438 -14.815 -10.285 1.00 88.31 207 VAL A O 1
ATOM 1694 N N . ARG A 1 208 ? -11.749 -13.829 -8.424 1.00 88.06 208 ARG A N 1
ATOM 1695 C CA . ARG A 1 208 ? -11.463 -15.096 -7.739 1.00 88.06 208 ARG A CA 1
ATOM 1696 C C . ARG A 1 208 ? -12.742 -15.841 -7.344 1.00 88.06 208 ARG A C 1
ATOM 1698 O O . ARG A 1 208 ? -12.818 -17.054 -7.546 1.00 88.06 208 ARG A O 1
ATOM 1705 N N . ASP A 1 209 ? -13.698 -15.126 -6.759 1.00 86.38 209 ASP A N 1
ATOM 1706 C CA . ASP A 1 209 ? -14.871 -15.717 -6.109 1.00 86.38 209 ASP A CA 1
ATOM 1707 C C . ASP A 1 209 ? -16.032 -15.941 -7.098 1.00 86.38 209 ASP A C 1
ATOM 1709 O O . ASP A 1 209 ? -16.801 -16.886 -6.938 1.00 86.38 209 ASP A O 1
ATOM 1713 N N . ASP A 1 210 ? -16.120 -15.138 -8.163 1.00 89.25 210 ASP A N 1
ATOM 1714 C CA . ASP A 1 210 ? -17.144 -15.246 -9.205 1.00 89.25 210 ASP A CA 1
ATOM 1715 C C . ASP A 1 210 ? -16.701 -16.214 -10.320 1.00 89.25 210 ASP A C 1
ATOM 1717 O O . ASP A 1 210 ? -15.757 -15.967 -11.080 1.00 89.25 210 ASP A O 1
ATOM 1721 N N . LYS A 1 211 ? -17.363 -17.374 -10.398 1.00 89.19 211 LYS A N 1
ATOM 1722 C CA . LYS A 1 211 ? -17.057 -18.412 -11.393 1.00 89.19 211 LYS A CA 1
ATOM 1723 C C . LYS A 1 211 ? -17.513 -18.013 -12.800 1.00 89.19 211 LYS A C 1
ATOM 1725 O O . LYS A 1 211 ? -16.759 -18.231 -13.746 1.00 89.19 211 LYS A O 1
ATOM 1730 N N . GLU A 1 212 ? -18.685 -17.397 -12.930 1.00 89.56 212 GLU A N 1
ATOM 1731 C CA . GLU A 1 212 ? -19.233 -16.965 -14.222 1.00 89.56 212 GLU A CA 1
ATOM 1732 C C . GLU A 1 212 ? -18.353 -15.879 -14.840 1.00 89.56 212 GLU A C 1
ATOM 1734 O O . GLU A 1 212 ? -18.020 -15.922 -16.027 1.00 89.56 212 GLU A O 1
ATOM 1739 N N . LEU A 1 213 ? -17.878 -14.944 -14.013 1.00 86.88 213 LEU A N 1
ATOM 1740 C CA . LEU A 1 213 ? -16.928 -13.929 -14.446 1.00 86.88 213 LEU A CA 1
ATOM 1741 C C . LEU A 1 213 ? -15.618 -14.553 -14.946 1.00 86.88 213 LEU A C 1
ATOM 1743 O O . LEU A 1 213 ? -15.101 -14.121 -15.974 1.00 86.88 213 LEU A O 1
ATOM 1747 N N . ARG A 1 214 ? -15.085 -15.589 -14.286 1.00 89.81 214 ARG A N 1
ATOM 1748 C CA . ARG A 1 214 ? -13.876 -16.287 -14.773 1.00 89.81 214 ARG A CA 1
ATOM 1749 C C . ARG A 1 214 ? -14.102 -17.010 -16.086 1.00 89.81 214 ARG A C 1
ATOM 1751 O O . ARG A 1 214 ? -13.228 -16.962 -16.945 1.00 89.81 214 ARG A O 1
ATOM 1758 N N . GLU A 1 215 ? -15.246 -17.662 -16.250 1.00 88.19 215 GLU A N 1
ATOM 1759 C CA . GLU A 1 215 ? -15.609 -18.322 -17.507 1.00 88.19 215 GLU A CA 1
ATOM 1760 C C . GLU A 1 215 ? -15.804 -17.315 -18.645 1.00 88.19 215 GLU A C 1
ATOM 1762 O O . GLU A 1 215 ? -15.481 -17.605 -19.796 1.00 88.19 215 GLU A O 1
ATOM 1767 N N . LYS A 1 216 ? -16.272 -16.101 -18.340 1.00 91.19 216 LYS A N 1
ATOM 1768 C CA . LYS A 1 216 ? -16.306 -14.995 -19.301 1.00 91.19 216 LYS A CA 1
ATOM 1769 C C . LYS A 1 216 ? -14.896 -14.509 -19.647 1.00 91.19 216 LYS A C 1
ATOM 1771 O O . LYS A 1 216 ? -14.582 -14.365 -20.824 1.00 91.19 216 LYS A O 1
ATOM 1776 N N . LEU A 1 217 ? -14.051 -14.262 -18.645 1.00 89.19 217 LEU A N 1
ATOM 1777 C CA . LEU A 1 217 ? -12.703 -13.707 -18.826 1.00 89.19 217 LEU A CA 1
ATOM 1778 C C . LEU A 1 217 ? -11.735 -14.696 -19.492 1.00 89.19 217 LEU A C 1
ATOM 1780 O O . LEU A 1 217 ? -10.868 -14.275 -20.255 1.00 89.19 217 LEU A O 1
ATOM 1784 N N . SER A 1 218 ? -11.904 -16.004 -19.277 1.00 89.25 218 SER A N 1
ATOM 1785 C CA . SER A 1 218 ? -11.061 -17.042 -19.888 1.00 89.25 218 SER A CA 1
ATOM 1786 C C . SER A 1 218 ? -11.092 -17.016 -21.418 1.00 89.25 218 SER A C 1
ATOM 1788 O O . SER A 1 218 ? -10.088 -17.340 -22.049 1.00 89.25 218 SER A O 1
ATOM 1790 N N . LYS A 1 219 ? -12.209 -16.572 -22.010 1.00 90.19 219 LYS A N 1
ATOM 1791 C CA . LYS A 1 219 ? -12.416 -16.492 -23.464 1.00 90.19 219 LYS A CA 1
ATOM 1792 C C . LYS A 1 219 ? -11.544 -15.441 -24.148 1.00 90.19 219 LYS A C 1
ATOM 1794 O O . LYS A 1 219 ? -11.336 -15.532 -25.351 1.00 90.19 219 LYS A O 1
ATOM 1799 N N . TYR A 1 220 ? -11.052 -14.453 -23.402 1.00 87.50 220 TYR A N 1
ATOM 1800 C CA . TYR A 1 220 ? -10.262 -13.354 -23.959 1.00 87.50 220 TYR A CA 1
ATOM 1801 C C . TYR A 1 220 ? -8.761 -13.642 -23.984 1.00 87.50 220 TYR A C 1
ATOM 1803 O O . TYR A 1 220 ? -8.029 -12.918 -24.650 1.00 87.50 220 TYR A O 1
ATOM 1811 N N . CYS A 1 221 ? -8.290 -14.665 -23.264 1.00 88.12 221 CYS A N 1
ATOM 1812 C CA . CYS A 1 221 ? -6.862 -14.914 -23.104 1.00 88.12 221 CYS A CA 1
ATOM 1813 C C . CYS A 1 221 ? -6.196 -15.254 -24.444 1.00 88.12 221 CYS A C 1
ATOM 1815 O O . CYS A 1 221 ? -6.595 -16.201 -25.126 1.00 88.12 221 CYS A O 1
ATOM 1817 N N . LEU A 1 222 ? -5.161 -14.491 -24.802 1.00 86.81 222 LEU A N 1
ATOM 1818 C CA . LEU A 1 222 ? -4.398 -14.717 -26.023 1.00 86.81 222 LEU A CA 1
ATOM 1819 C C . LEU A 1 222 ? -3.594 -16.018 -25.924 1.00 86.81 222 LEU A C 1
ATOM 1821 O O . LEU A 1 222 ? -3.165 -16.443 -24.843 1.00 86.81 222 LEU A O 1
ATOM 1825 N N . ARG A 1 223 ? -3.396 -16.660 -27.079 1.00 83.56 223 ARG A N 1
ATOM 1826 C CA . ARG A 1 223 ? -2.664 -17.930 -27.175 1.00 83.56 223 ARG A CA 1
ATOM 1827 C C . ARG A 1 223 ? -1.157 -17.728 -27.028 1.00 83.56 223 ARG A C 1
ATOM 1829 O O . ARG A 1 223 ? -0.503 -18.545 -26.387 1.00 83.56 223 ARG A O 1
ATOM 1836 N N . ASP A 1 224 ? -0.637 -16.642 -27.588 1.00 88.00 224 ASP A N 1
ATOM 1837 C CA . ASP A 1 224 ? 0.792 -16.358 -27.642 1.00 88.00 224 ASP A CA 1
ATOM 1838 C C . ASP A 1 224 ? 1.302 -15.712 -26.333 1.00 88.00 224 ASP A C 1
ATOM 1840 O O . ASP A 1 224 ? 0.796 -14.689 -25.873 1.00 88.00 224 ASP A O 1
ATOM 1844 N N . GLU A 1 225 ? 2.311 -16.321 -25.696 1.00 83.69 225 GLU A N 1
ATOM 1845 C CA . GLU A 1 225 ? 2.899 -15.823 -24.441 1.00 83.69 225 GLU A CA 1
ATOM 1846 C C . GLU A 1 225 ? 3.622 -14.479 -24.602 1.00 83.69 225 GLU A C 1
ATOM 1848 O O . GLU A 1 225 ? 3.603 -13.657 -23.679 1.00 83.69 225 GLU A O 1
ATOM 1853 N N . TYR A 1 226 ? 4.250 -14.260 -25.753 1.00 86.25 226 TYR A N 1
ATOM 1854 C CA . TYR A 1 226 ? 4.919 -13.017 -26.099 1.00 86.25 226 TYR A CA 1
ATOM 1855 C C . TYR A 1 226 ? 3.899 -11.886 -26.220 1.00 86.25 226 TYR A C 1
ATOM 1857 O O . TYR A 1 226 ? 4.022 -10.877 -25.523 1.00 86.25 226 TYR A O 1
ATOM 1865 N N . GLU A 1 227 ? 2.838 -12.090 -27.005 1.00 87.56 227 GLU A N 1
ATOM 1866 C CA . GLU A 1 227 ? 1.774 -11.094 -27.182 1.00 87.56 227 GLU A CA 1
ATOM 1867 C C . GLU A 1 227 ? 1.091 -10.752 -25.856 1.00 87.56 227 GLU A C 1
ATOM 1869 O O . GLU A 1 227 ? 0.856 -9.582 -25.558 1.00 87.56 227 GLU A O 1
ATOM 1874 N N . ARG A 1 228 ? 0.831 -11.758 -25.009 1.00 88.12 228 ARG A N 1
ATOM 1875 C CA . ARG A 1 228 ? 0.301 -11.541 -23.653 1.00 88.12 228 ARG A CA 1
ATOM 1876 C C . ARG A 1 228 ? 1.194 -10.626 -22.825 1.00 88.12 228 ARG A C 1
ATOM 1878 O O . ARG A 1 228 ? 0.711 -9.724 -22.145 1.00 88.12 228 ARG A O 1
ATOM 1885 N N . GLY A 1 229 ? 2.497 -10.877 -22.850 1.00 86.56 229 GLY A N 1
ATOM 1886 C CA . GLY A 1 229 ? 3.455 -10.111 -22.068 1.00 86.56 229 GLY A CA 1
ATOM 1887 C C . GLY A 1 229 ? 3.595 -8.666 -22.535 1.00 86.56 229 GLY A C 1
ATOM 1888 O O . GLY A 1 229 ? 3.611 -7.759 -21.701 1.00 86.56 229 GLY A O 1
ATOM 1889 N N . VAL A 1 230 ? 3.657 -8.454 -23.851 1.00 89.00 230 VAL A N 1
ATOM 1890 C CA . VAL A 1 230 ? 3.738 -7.117 -24.453 1.00 89.00 230 VAL A CA 1
ATOM 1891 C C . VAL A 1 230 ? 2.449 -6.334 -24.202 1.00 89.00 230 VAL A C 1
ATOM 1893 O O . VAL A 1 230 ? 2.527 -5.196 -23.743 1.00 89.00 230 VAL A O 1
ATOM 1896 N N . ASN A 1 231 ? 1.276 -6.951 -24.388 1.00 89.38 231 ASN A N 1
ATOM 1897 C CA . ASN A 1 231 ? -0.016 -6.301 -24.141 1.00 89.38 231 ASN A CA 1
ATOM 1898 C C . ASN A 1 231 ? -0.186 -5.864 -22.681 1.00 89.38 231 ASN A C 1
ATOM 1900 O O . ASN A 1 231 ? -0.656 -4.757 -22.419 1.00 89.38 231 ASN A O 1
ATOM 1904 N N . LEU A 1 232 ? 0.253 -6.682 -21.717 1.00 88.50 232 LEU A N 1
ATOM 1905 C CA . LEU A 1 232 ? 0.181 -6.320 -20.299 1.00 88.50 232 LEU A CA 1
ATOM 1906 C C . LEU A 1 232 ? 1.052 -5.109 -19.957 1.00 88.50 232 LEU A C 1
ATOM 1908 O O . LEU A 1 232 ? 0.648 -4.255 -19.168 1.00 88.50 232 LEU A O 1
ATOM 1912 N N . ILE A 1 233 ? 2.257 -5.046 -20.527 1.00 89.00 233 ILE A N 1
ATOM 1913 C CA . ILE A 1 233 ? 3.158 -3.911 -20.325 1.00 89.00 233 ILE A CA 1
ATOM 1914 C C . ILE A 1 233 ? 2.592 -2.668 -21.006 1.00 89.00 233 ILE A C 1
ATOM 1916 O O . ILE A 1 233 ? 2.542 -1.617 -20.375 1.00 89.00 233 ILE A O 1
ATOM 1920 N N . ALA A 1 234 ? 2.135 -2.791 -22.253 1.00 88.50 234 ALA A N 1
ATOM 1921 C CA . ALA A 1 234 ? 1.520 -1.706 -23.010 1.00 88.50 234 ALA A CA 1
ATOM 1922 C C . ALA A 1 234 ? 0.353 -1.069 -22.244 1.00 88.50 234 ALA A C 1
ATOM 1924 O O . ALA A 1 234 ? 0.276 0.155 -22.142 1.00 88.50 234 ALA A O 1
ATOM 1925 N N . LEU A 1 235 ? -0.500 -1.899 -21.634 1.00 87.94 235 LEU A N 1
ATOM 1926 C CA . LEU A 1 235 ? -1.616 -1.456 -20.804 1.00 87.94 235 LEU A CA 1
ATOM 1927 C C . LEU A 1 235 ? -1.158 -0.579 -19.632 1.00 87.94 235 LEU A C 1
ATOM 1929 O O . LEU A 1 235 ? -1.676 0.519 -19.436 1.00 87.94 235 LEU A O 1
ATOM 1933 N N . VAL A 1 236 ? -0.180 -1.056 -18.858 1.00 86.75 236 VAL A N 1
ATOM 1934 C CA . VAL A 1 236 ? 0.321 -0.337 -17.678 1.00 86.75 236 VAL A CA 1
ATOM 1935 C C . VAL A 1 236 ? 1.080 0.930 -18.074 1.00 86.75 236 VAL A C 1
ATOM 1937 O O . VAL A 1 236 ? 0.883 1.969 -17.452 1.00 86.75 236 VAL A O 1
ATOM 1940 N N . LEU A 1 237 ? 1.876 0.887 -19.146 1.00 86.00 237 LEU A N 1
ATOM 1941 C CA . LEU A 1 237 ? 2.548 2.077 -19.670 1.00 86.00 237 LEU A CA 1
ATOM 1942 C C . LEU A 1 237 ? 1.544 3.148 -20.107 1.00 86.00 237 LEU A C 1
ATOM 1944 O O . LEU A 1 237 ? 1.717 4.311 -19.750 1.00 86.00 237 LEU A O 1
ATOM 1948 N N . GLY A 1 238 ? 0.475 2.764 -20.810 1.00 81.75 238 GLY A N 1
ATOM 1949 C CA . GLY A 1 238 ? -0.567 3.700 -21.231 1.00 81.75 238 GLY A CA 1
ATOM 1950 C C . GLY A 1 238 ? -1.271 4.377 -20.052 1.00 81.75 238 GLY A C 1
ATOM 1951 O O . GLY A 1 238 ? -1.490 5.585 -20.080 1.00 81.75 238 GLY A O 1
ATOM 1952 N N . ILE A 1 239 ? -1.563 3.628 -18.984 1.00 82.62 239 ILE A N 1
ATOM 1953 C CA . ILE A 1 239 ? -2.182 4.165 -17.758 1.00 82.62 239 ILE A CA 1
ATOM 1954 C C . ILE A 1 239 ? -1.252 5.152 -17.046 1.00 82.62 239 ILE A C 1
ATOM 1956 O O . ILE A 1 239 ? -1.698 6.202 -16.580 1.00 82.62 239 ILE A O 1
ATOM 1960 N N . ASP A 1 240 ? 0.046 4.854 -17.007 1.00 78.94 240 ASP A N 1
ATOM 1961 C CA . ASP A 1 240 ? 1.052 5.725 -16.399 1.00 78.94 240 ASP A CA 1
ATOM 1962 C C . ASP A 1 240 ? 1.474 6.903 -17.308 1.00 78.94 240 ASP A C 1
ATOM 1964 O O . ASP A 1 240 ? 2.367 7.676 -16.943 1.00 78.94 240 ASP A O 1
ATOM 1968 N N . ASN A 1 241 ? 0.809 7.091 -18.460 1.00 80.94 241 ASN A N 1
ATOM 1969 C CA . ASN A 1 241 ? 1.118 8.098 -19.485 1.00 80.94 241 ASN A CA 1
ATOM 1970 C C . ASN A 1 241 ? 2.574 8.008 -19.980 1.00 80.94 241 ASN A C 1
ATOM 1972 O O . ASN A 1 241 ? 3.275 9.015 -20.119 1.00 80.94 241 ASN A O 1
ATOM 1976 N N . LEU A 1 242 ? 3.040 6.779 -20.192 1.00 82.12 242 LEU A N 1
ATOM 1977 C CA . LEU A 1 242 ? 4.353 6.439 -20.727 1.00 82.12 242 LEU A CA 1
ATOM 1978 C C . LEU A 1 242 ? 4.233 5.955 -22.179 1.00 82.12 242 LEU A C 1
ATOM 1980 O O . LEU A 1 242 ? 3.152 5.608 -22.651 1.00 82.12 242 LEU A O 1
ATOM 1984 N N . ASP A 1 243 ? 5.358 5.938 -22.892 1.00 82.69 243 ASP A N 1
ATOM 1985 C CA . ASP A 1 243 ? 5.402 5.527 -24.293 1.00 82.69 243 ASP A CA 1
ATOM 1986 C C . ASP A 1 243 ? 5.116 4.026 -24.435 1.00 82.69 243 ASP A C 1
ATOM 1988 O O . ASP A 1 243 ? 5.900 3.172 -24.008 1.00 82.69 243 ASP A O 1
ATOM 1992 N N . VAL A 1 244 ? 3.981 3.718 -25.062 1.00 85.38 244 VAL A N 1
ATOM 1993 C CA . VAL A 1 244 ? 3.506 2.354 -25.313 1.00 85.38 244 VAL A CA 1
ATOM 1994 C C . VAL A 1 244 ? 4.373 1.644 -26.358 1.00 85.38 244 VAL A C 1
ATOM 1996 O O . VAL A 1 244 ? 4.503 0.422 -26.293 1.00 85.38 244 VAL A O 1
ATOM 1999 N N . ALA A 1 245 ? 5.039 2.375 -27.263 1.00 84.19 245 ALA A N 1
ATOM 2000 C CA . ALA A 1 245 ? 5.955 1.777 -28.240 1.00 84.19 245 ALA A CA 1
ATOM 2001 C C . ALA A 1 245 ? 7.147 1.077 -27.558 1.00 84.19 245 ALA A C 1
ATOM 2003 O O . ALA A 1 245 ? 7.685 0.100 -28.075 1.00 84.19 245 ALA A O 1
ATOM 2004 N N . GLY A 1 246 ? 7.499 1.506 -26.341 1.00 83.62 246 GLY A N 1
ATOM 2005 C CA . GLY A 1 246 ? 8.522 0.875 -25.509 1.00 83.62 246 GLY A CA 1
ATOM 2006 C C . GLY A 1 246 ? 8.126 -0.467 -24.880 1.00 83.62 246 GLY A C 1
ATOM 2007 O O . GLY A 1 246 ? 8.969 -1.104 -24.242 1.00 83.62 246 GLY A O 1
ATOM 2008 N N . ALA A 1 247 ? 6.875 -0.921 -25.019 1.00 87.12 247 ALA A N 1
ATOM 2009 C CA . ALA A 1 247 ? 6.383 -2.127 -24.350 1.00 87.12 247 ALA A CA 1
ATOM 2010 C C . ALA A 1 247 ? 7.128 -3.402 -24.777 1.00 87.12 247 ALA A C 1
ATOM 2012 O O . ALA A 1 247 ? 7.436 -4.254 -23.939 1.00 87.12 247 ALA A O 1
ATOM 2013 N N . GLU A 1 248 ? 7.465 -3.515 -26.062 1.00 88.31 248 GLU A N 1
ATOM 2014 C CA . GLU A 1 248 ? 8.186 -4.668 -26.600 1.00 88.31 248 GLU A CA 1
ATOM 2015 C C . GLU A 1 248 ? 9.615 -4.751 -26.042 1.00 88.31 248 GLU A C 1
ATOM 2017 O O . GLU A 1 248 ? 10.081 -5.806 -25.604 1.00 88.31 248 GLU A O 1
ATOM 2022 N N . ASP A 1 249 ? 10.305 -3.615 -25.981 1.00 86.31 249 ASP A N 1
ATOM 2023 C CA . ASP A 1 249 ? 11.653 -3.534 -25.425 1.00 86.31 249 ASP A CA 1
ATOM 2024 C C . ASP A 1 249 ? 11.668 -3.793 -23.921 1.00 86.31 249 ASP A C 1
ATOM 2026 O O . ASP A 1 249 ? 12.527 -4.521 -23.418 1.00 86.31 249 ASP A O 1
ATOM 2030 N N . ALA A 1 250 ? 10.688 -3.251 -23.199 1.00 87.12 250 ALA A N 1
ATOM 2031 C CA . ALA A 1 250 ? 10.501 -3.514 -21.781 1.00 87.12 250 ALA A CA 1
ATOM 2032 C C . ALA A 1 250 ? 10.257 -5.009 -21.515 1.00 87.12 250 ALA A C 1
ATOM 2034 O O . ALA A 1 250 ? 10.848 -5.576 -20.590 1.00 87.12 250 ALA A O 1
ATOM 2035 N N . TYR A 1 251 ? 9.451 -5.674 -22.350 1.00 89.62 251 TYR A N 1
ATOM 2036 C CA . TYR A 1 251 ? 9.238 -7.118 -22.270 1.00 89.62 251 TYR A CA 1
ATOM 2037 C C . TYR A 1 251 ? 10.546 -7.892 -22.480 1.00 89.62 251 TYR A C 1
ATOM 2039 O O . TYR A 1 251 ? 10.890 -8.759 -21.668 1.00 89.62 251 TYR A O 1
ATOM 2047 N N . LYS A 1 252 ? 11.315 -7.545 -23.522 1.00 89.12 252 LYS A N 1
ATOM 2048 C CA . LYS A 1 252 ? 12.613 -8.170 -23.829 1.00 89.12 252 LYS A CA 1
ATOM 2049 C C . LYS A 1 252 ? 13.609 -8.017 -22.677 1.00 89.12 252 LYS A C 1
ATOM 2051 O O . LYS A 1 252 ? 14.235 -9.007 -22.300 1.00 89.12 252 LYS A O 1
ATOM 2056 N N . ILE A 1 253 ? 13.698 -6.836 -22.059 1.00 87.75 253 ILE A N 1
ATOM 2057 C CA . ILE A 1 253 ? 14.557 -6.600 -20.884 1.00 87.75 253 ILE A CA 1
ATOM 2058 C C . ILE A 1 253 ? 14.113 -7.467 -19.698 1.00 87.75 253 ILE A C 1
ATOM 2060 O O . ILE A 1 253 ? 14.931 -8.072 -19.010 1.00 87.75 253 ILE A O 1
ATOM 2064 N N . ILE A 1 254 ? 12.810 -7.590 -19.442 1.00 87.75 254 ILE A N 1
ATOM 2065 C CA . ILE A 1 254 ? 12.333 -8.455 -18.353 1.00 87.75 254 ILE A CA 1
ATOM 2066 C C . ILE A 1 254 ? 12.668 -9.916 -18.647 1.00 87.75 254 ILE A C 1
ATOM 2068 O O . ILE A 1 254 ? 13.071 -10.643 -17.738 1.00 87.75 254 ILE A O 1
ATOM 2072 N N . ARG A 1 255 ? 12.540 -10.361 -19.904 1.00 87.12 255 ARG A N 1
ATOM 2073 C CA . ARG A 1 255 ? 12.865 -11.731 -20.324 1.00 87.12 255 ARG A CA 1
ATOM 2074 C C . ARG A 1 255 ? 14.363 -12.034 -20.307 1.00 87.12 255 ARG A C 1
ATOM 2076 O O . ARG A 1 255 ? 14.696 -13.165 -19.956 1.00 87.12 255 ARG A O 1
ATOM 2083 N N . SER A 1 256 ? 15.244 -11.074 -20.573 1.00 86.19 256 SER A N 1
ATOM 2084 C CA . SER A 1 256 ? 16.698 -11.300 -20.574 1.00 86.19 256 SER A CA 1
ATOM 2085 C C . SER A 1 256 ? 17.295 -11.505 -19.176 1.00 86.19 256 SER A C 1
ATOM 2087 O O . SER A 1 256 ? 18.343 -12.133 -19.043 1.00 86.19 256 SER A O 1
ATOM 2089 N N . HIS A 1 257 ? 16.613 -11.055 -18.118 1.00 85.62 257 HIS A N 1
ATOM 2090 C CA . HIS A 1 257 ? 17.113 -11.136 -16.742 1.00 85.62 257 HIS A CA 1
ATOM 2091 C C . HIS A 1 257 ? 16.390 -12.168 -15.870 1.00 85.62 257 HIS A C 1
ATOM 2093 O O . HIS A 1 257 ? 15.249 -12.573 -16.111 1.00 85.62 257 HIS A O 1
ATOM 2099 N N . ASN A 1 258 ? 17.044 -12.584 -14.783 1.00 80.81 258 ASN A N 1
ATOM 2100 C CA . ASN A 1 258 ? 16.388 -13.349 -13.722 1.00 80.81 258 ASN A CA 1
ATOM 2101 C C . ASN A 1 258 ? 15.430 -12.435 -12.937 1.00 80.81 258 ASN A C 1
ATOM 2103 O O . ASN A 1 258 ? 15.812 -11.331 -12.553 1.00 80.81 258 ASN A O 1
ATOM 2107 N N . ARG A 1 259 ? 14.226 -12.923 -12.595 1.00 77.62 259 ARG A N 1
ATOM 2108 C CA . ARG A 1 259 ? 13.223 -12.180 -11.804 1.00 77.62 259 ARG A CA 1
ATOM 2109 C C . ARG A 1 259 ? 13.747 -11.614 -10.475 1.00 77.62 259 ARG A C 1
ATOM 2111 O O . ARG A 1 259 ? 13.190 -10.648 -9.967 1.00 77.62 259 ARG A O 1
ATOM 2118 N N . LYS A 1 260 ? 14.783 -12.228 -9.884 1.00 78.25 260 LYS A N 1
ATOM 2119 C CA . LYS A 1 260 ? 15.419 -11.769 -8.634 1.00 78.25 260 LYS A CA 1
ATOM 2120 C C . LYS A 1 260 ? 16.458 -10.666 -8.862 1.00 78.25 260 LYS A C 1
ATOM 2122 O O . LYS A 1 260 ? 16.779 -9.936 -7.928 1.00 78.25 260 LYS A O 1
ATOM 2127 N N . ASN A 1 261 ? 16.977 -10.523 -10.082 1.00 85.25 261 ASN A N 1
ATOM 2128 C CA . ASN A 1 261 ? 18.017 -9.553 -10.409 1.00 85.25 261 ASN A CA 1
ATOM 2129 C C . ASN A 1 261 ? 17.418 -8.186 -10.776 1.00 85.25 261 ASN A C 1
ATOM 2131 O O . ASN A 1 261 ? 17.602 -7.664 -11.873 1.00 85.25 261 ASN A O 1
ATOM 2135 N N . LEU A 1 262 ? 16.688 -7.595 -9.826 1.00 83.19 262 LEU A N 1
ATOM 2136 C CA . LEU A 1 262 ? 16.029 -6.299 -10.008 1.00 83.19 262 LEU A CA 1
ATOM 2137 C C . LEU A 1 262 ? 17.025 -5.172 -10.311 1.00 83.19 262 LEU A C 1
ATOM 2139 O O . LEU A 1 262 ? 16.668 -4.222 -10.998 1.00 83.19 262 LEU A O 1
ATOM 2143 N N . LYS A 1 263 ? 18.271 -5.278 -9.825 1.00 84.88 263 LYS A N 1
ATOM 2144 C CA . LYS A 1 263 ? 19.331 -4.298 -10.099 1.00 84.88 263 LYS A CA 1
ATOM 2145 C C . LYS A 1 263 ? 19.731 -4.292 -11.575 1.00 84.88 263 LYS A C 1
ATOM 2147 O O . LYS A 1 263 ? 19.836 -3.214 -12.147 1.00 84.88 263 LYS A O 1
ATOM 2152 N N . ALA A 1 264 ? 19.914 -5.465 -12.186 1.00 85.50 264 ALA A N 1
ATOM 2153 C CA . ALA A 1 264 ? 20.268 -5.559 -13.602 1.00 85.50 264 ALA A CA 1
ATOM 2154 C C . ALA A 1 264 ? 19.104 -5.153 -14.515 1.00 85.50 264 ALA A C 1
ATOM 2156 O O . ALA A 1 264 ? 19.311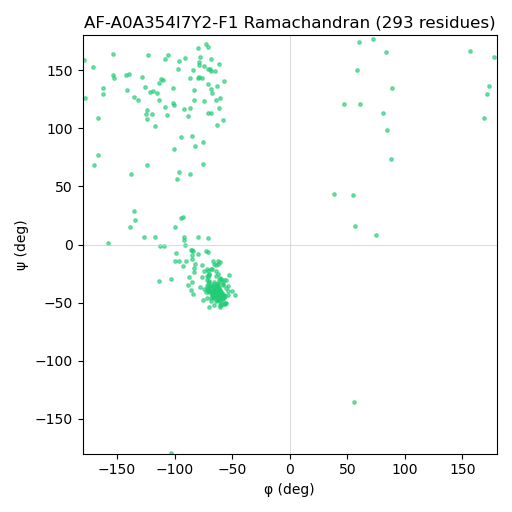 -4.377 -15.441 1.00 85.50 264 ALA A O 1
ATOM 2157 N N . ILE A 1 265 ? 17.872 -5.567 -14.183 1.00 85.00 265 ILE A N 1
ATOM 2158 C CA . ILE A 1 265 ? 16.668 -5.109 -14.896 1.00 85.00 265 ILE A CA 1
ATOM 2159 C C . ILE A 1 265 ? 16.598 -3.580 -14.858 1.00 85.00 265 ILE A C 1
ATOM 2161 O O . ILE A 1 265 ? 16.491 -2.938 -15.894 1.00 85.00 265 ILE A O 1
ATOM 2165 N N . ARG A 1 266 ? 16.724 -2.980 -13.670 1.00 84.75 266 ARG A N 1
ATOM 2166 C CA . ARG A 1 266 ? 16.709 -1.523 -13.495 1.00 84.75 266 ARG A CA 1
ATOM 2167 C C . ARG A 1 266 ? 17.792 -0.826 -14.324 1.00 84.75 266 ARG A C 1
ATOM 2169 O O . ARG A 1 266 ? 17.494 0.177 -14.958 1.00 84.75 266 ARG A O 1
ATOM 2176 N N . ALA A 1 267 ? 19.012 -1.364 -14.351 1.00 85.56 267 ALA A N 1
ATOM 2177 C CA . ALA A 1 267 ? 20.116 -0.798 -15.125 1.00 85.56 267 ALA A CA 1
ATOM 2178 C C . ALA A 1 267 ? 19.847 -0.808 -16.642 1.00 85.56 267 ALA A C 1
ATOM 2180 O O . ALA A 1 267 ? 20.118 0.186 -17.315 1.00 85.56 267 ALA A O 1
ATOM 2181 N N . ASP A 1 268 ? 19.269 -1.886 -17.173 1.00 85.62 268 ASP A N 1
ATOM 2182 C CA . ASP A 1 268 ? 18.918 -1.977 -18.595 1.00 85.62 268 ASP A CA 1
ATOM 2183 C C . ASP A 1 268 ? 17.720 -1.092 -18.956 1.00 85.62 268 ASP A C 1
ATOM 2185 O O . ASP A 1 268 ? 17.714 -0.463 -20.016 1.00 85.62 268 ASP A O 1
ATOM 2189 N N . PHE A 1 269 ? 16.745 -0.961 -18.051 1.00 85.94 269 PHE A N 1
ATOM 2190 C CA . PHE A 1 269 ? 15.672 0.025 -18.190 1.00 85.94 269 PHE A CA 1
ATOM 2191 C C . PHE A 1 269 ? 16.228 1.457 -18.208 1.00 85.94 269 PHE A C 1
ATOM 2193 O O . PHE A 1 269 ? 15.844 2.240 -19.073 1.00 85.94 269 PHE A O 1
ATOM 2200 N N . ASP A 1 270 ? 17.171 1.788 -17.321 1.00 83.12 270 ASP A N 1
ATOM 2201 C CA . ASP A 1 270 ? 17.830 3.102 -17.295 1.00 83.12 270 ASP A CA 1
ATOM 2202 C C . ASP A 1 270 ? 18.625 3.369 -18.588 1.00 83.12 270 ASP A C 1
ATOM 2204 O O . ASP A 1 270 ? 18.698 4.512 -19.043 1.00 83.12 270 ASP A O 1
ATOM 2208 N N . LYS A 1 271 ? 19.218 2.325 -19.187 1.00 85.19 271 LYS A N 1
ATOM 2209 C CA . LYS A 1 271 ? 19.946 2.411 -20.461 1.00 85.19 271 LYS A CA 1
ATOM 2210 C C . LYS A 1 271 ? 19.007 2.631 -21.649 1.00 85.19 271 LYS A C 1
ATOM 2212 O O . LYS A 1 271 ? 19.358 3.394 -22.543 1.00 85.19 271 LYS A O 1
ATOM 2217 N N . ARG A 1 272 ? 17.843 1.970 -21.673 1.00 83.44 272 ARG A N 1
ATOM 2218 C CA . ARG A 1 272 ? 16.903 2.027 -22.807 1.00 83.44 272 ARG A CA 1
ATOM 2219 C C . ARG A 1 272 ? 15.943 3.217 -22.753 1.00 83.44 272 ARG A C 1
ATOM 2221 O O . ARG A 1 272 ? 15.671 3.799 -23.794 1.00 83.44 272 ARG A O 1
ATOM 2228 N N . PHE A 1 273 ? 15.450 3.575 -21.567 1.00 81.31 273 PHE A N 1
ATOM 2229 C CA . PHE A 1 273 ? 14.386 4.575 -21.383 1.00 81.31 273 PHE A CA 1
ATOM 2230 C C . PHE A 1 273 ? 14.853 5.863 -20.684 1.00 81.31 273 PHE A C 1
ATOM 2232 O O . PHE A 1 273 ? 14.071 6.798 -20.520 1.00 81.31 273 PHE A O 1
ATOM 2239 N N . GLY A 1 274 ? 16.130 5.945 -20.296 1.00 71.94 274 GLY A N 1
ATOM 2240 C CA . GLY A 1 274 ? 16.731 7.143 -19.713 1.00 71.94 274 GLY A CA 1
ATOM 2241 C C . GLY A 1 274 ? 16.500 7.312 -18.205 1.00 71.94 274 GLY A C 1
ATOM 2242 O O . GLY A 1 274 ? 15.675 6.652 -17.577 1.00 71.94 274 GLY A O 1
ATOM 2243 N N . ARG A 1 275 ? 17.281 8.220 -17.600 1.00 63.22 275 ARG A N 1
ATOM 2244 C CA . ARG A 1 275 ? 17.388 8.390 -16.133 1.00 63.22 275 ARG A CA 1
ATOM 2245 C C . ARG A 1 275 ? 16.552 9.535 -15.534 1.00 63.22 275 ARG A C 1
ATOM 2247 O O . ARG A 1 275 ? 16.534 9.677 -14.312 1.00 63.22 275 ARG A O 1
ATOM 2254 N N . LYS A 1 276 ? 15.904 10.386 -16.341 1.00 53.56 276 LYS A N 1
ATOM 2255 C CA . LYS A 1 276 ? 15.180 11.590 -15.871 1.00 53.56 276 LYS A CA 1
ATOM 2256 C C . LYS A 1 276 ? 13.811 11.696 -16.558 1.00 53.56 276 LYS A C 1
ATOM 2258 O O . LYS A 1 276 ? 13.811 11.689 -17.785 1.00 53.56 276 LYS A O 1
ATOM 2263 N N . PRO A 1 277 ? 12.672 11.843 -15.841 1.00 50.97 277 PRO A N 1
ATOM 2264 C CA . PRO A 1 277 ? 12.461 11.892 -14.380 1.00 50.97 277 PRO A CA 1
ATOM 2265 C C . PRO A 1 277 ? 12.624 10.508 -13.705 1.00 50.97 277 PRO A C 1
ATOM 2267 O O . PRO A 1 277 ? 12.778 9.524 -14.424 1.00 50.97 277 PRO A O 1
ATOM 2270 N N . PRO A 1 278 ? 12.622 10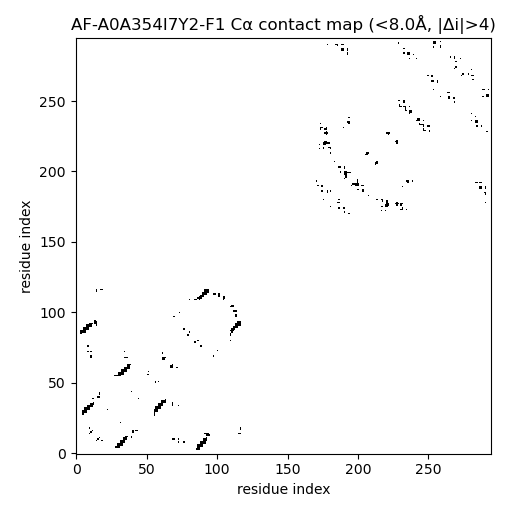.384 -12.356 1.00 52.00 278 PRO A N 1
ATOM 2271 C CA . PRO A 1 278 ? 13.021 9.149 -11.673 1.00 52.00 278 PRO A CA 1
ATOM 2272 C C . PRO A 1 278 ? 12.171 7.945 -12.100 1.00 52.00 278 PRO A C 1
ATOM 2274 O O . PRO A 1 278 ? 11.008 7.832 -11.730 1.00 52.00 278 PRO A O 1
ATOM 2277 N N . GLN A 1 279 ? 12.783 7.062 -12.894 1.00 68.06 279 GLN A N 1
ATOM 2278 C CA . GLN A 1 279 ? 12.449 5.650 -13.119 1.00 68.06 279 GLN A CA 1
ATOM 2279 C C . GLN A 1 279 ? 10.964 5.287 -13.187 1.00 68.06 279 GLN A C 1
ATOM 2281 O O . GLN A 1 279 ? 10.536 4.265 -12.644 1.00 68.06 279 GLN A O 1
ATOM 2286 N N . LYS A 1 280 ? 10.175 6.098 -13.894 1.00 74.62 280 LYS A N 1
ATOM 2287 C CA . LYS A 1 280 ? 8.737 5.860 -14.053 1.00 74.62 280 LYS A CA 1
ATOM 2288 C C . LYS A 1 280 ? 8.456 4.506 -14.713 1.00 74.62 280 LYS A C 1
ATOM 2290 O O . LYS A 1 280 ? 7.660 3.747 -14.179 1.00 74.62 280 LYS A O 1
ATOM 2295 N N . TYR A 1 281 ? 9.199 4.153 -15.768 1.00 79.00 281 TYR A N 1
ATOM 2296 C CA . TYR A 1 281 ? 9.060 2.867 -16.471 1.00 79.00 281 TYR A CA 1
ATOM 2297 C C . TYR A 1 281 ? 9.327 1.660 -15.568 1.00 79.00 281 TYR A C 1
ATOM 2299 O O . TYR A 1 281 ? 8.499 0.758 -15.462 1.00 79.00 281 TYR A O 1
ATOM 2307 N N . PHE A 1 282 ? 10.469 1.643 -14.873 1.00 82.88 282 PHE A N 1
ATOM 2308 C CA . PHE A 1 282 ? 10.791 0.524 -13.988 1.00 82.88 282 PHE A CA 1
ATOM 2309 C C . PHE A 1 282 ? 9.799 0.431 -12.821 1.00 82.88 282 PHE A C 1
ATOM 2311 O O . PHE A 1 282 ? 9.380 -0.667 -12.468 1.00 82.88 282 PHE A O 1
ATOM 2318 N N . LYS A 1 283 ? 9.385 1.567 -12.244 1.00 82.62 283 LYS A N 1
ATOM 2319 C CA . LYS A 1 283 ? 8.406 1.603 -11.150 1.00 82.62 283 LYS A CA 1
ATOM 2320 C C . LYS A 1 283 ? 7.038 1.064 -11.584 1.00 82.62 283 LYS A C 1
ATOM 2322 O O . LYS A 1 283 ? 6.483 0.240 -10.863 1.00 82.62 283 LYS A O 1
ATOM 2327 N N . ALA A 1 284 ? 6.555 1.482 -12.753 1.00 82.56 284 ALA A N 1
ATOM 2328 C CA . ALA A 1 284 ? 5.304 1.030 -13.359 1.00 82.56 284 ALA A CA 1
ATOM 2329 C C . ALA A 1 284 ? 5.288 -0.490 -13.579 1.00 82.56 284 ALA A C 1
ATOM 2331 O O . ALA A 1 284 ? 4.343 -1.187 -13.217 1.00 82.56 284 ALA A O 1
ATOM 2332 N N . ILE A 1 285 ? 6.382 -1.032 -14.121 1.00 85.81 285 ILE A N 1
ATOM 2333 C CA . ILE A 1 285 ? 6.419 -2.424 -14.584 1.00 85.81 285 ILE A CA 1
ATOM 2334 C C . ILE A 1 285 ? 6.921 -3.400 -13.505 1.00 85.81 285 ILE A C 1
ATOM 2336 O O . ILE A 1 285 ? 6.657 -4.602 -13.580 1.00 85.81 285 ILE A O 1
ATOM 2340 N N . ARG A 1 286 ? 7.602 -2.928 -12.451 1.00 85.00 286 ARG A N 1
ATOM 2341 C CA . ARG A 1 286 ? 8.135 -3.770 -11.360 1.00 85.00 286 ARG A CA 1
ATOM 2342 C C . ARG A 1 286 ? 7.121 -4.786 -10.796 1.00 85.00 286 ARG A C 1
ATOM 2344 O O . ARG A 1 286 ? 7.524 -5.940 -10.615 1.00 85.00 286 ARG A O 1
ATOM 2351 N N . PRO A 1 287 ? 5.840 -4.444 -10.547 1.00 83.50 287 PRO A N 1
ATOM 2352 C CA . PRO A 1 287 ? 4.837 -5.409 -10.083 1.00 83.50 287 PRO A CA 1
ATOM 2353 C C . PRO A 1 287 ? 4.577 -6.554 -11.078 1.00 83.50 287 PRO A C 1
ATOM 2355 O O . PRO A 1 287 ? 4.288 -7.680 -10.666 1.00 83.50 287 PRO A O 1
ATOM 2358 N N . LEU A 1 288 ? 4.732 -6.295 -12.380 1.00 84.69 288 LEU A N 1
ATOM 2359 C CA . LEU A 1 288 ? 4.459 -7.241 -13.463 1.00 84.69 288 LEU A CA 1
ATOM 2360 C C . LEU A 1 288 ? 5.603 -8.226 -13.729 1.00 84.69 288 LEU A C 1
ATOM 2362 O O . LEU A 1 288 ? 5.366 -9.271 -14.331 1.00 84.69 288 LEU A O 1
ATOM 2366 N N . ILE A 1 289 ? 6.825 -7.964 -13.245 1.00 84.56 289 ILE A N 1
ATOM 2367 C CA . ILE A 1 289 ? 7.987 -8.855 -13.444 1.00 84.56 289 ILE A CA 1
ATOM 2368 C C . ILE A 1 289 ? 7.665 -10.287 -12.992 1.00 84.56 289 ILE A C 1
ATOM 2370 O O . ILE A 1 289 ? 8.024 -11.256 -13.660 1.00 84.56 289 ILE A O 1
ATOM 2374 N N . ARG A 1 290 ? 6.950 -10.431 -11.867 1.00 81.25 290 ARG A N 1
ATOM 2375 C CA . ARG A 1 290 ? 6.529 -11.739 -11.335 1.00 81.25 290 ARG A CA 1
ATOM 2376 C C . ARG A 1 290 ? 5.431 -12.400 -12.172 1.00 81.25 290 ARG A C 1
ATOM 2378 O O . ARG A 1 290 ? 5.355 -13.622 -12.180 1.00 81.25 290 ARG A O 1
ATOM 2385 N N . VAL A 1 291 ? 4.602 -11.612 -12.856 1.00 83.00 291 VAL A N 1
ATOM 2386 C CA . VAL A 1 291 ? 3.526 -12.105 -13.730 1.00 83.00 291 VAL A CA 1
ATOM 2387 C C . VAL A 1 291 ? 4.117 -12.628 -15.038 1.00 83.00 291 VAL A C 1
ATOM 2389 O O . VAL A 1 291 ? 3.827 -13.751 -15.434 1.00 83.00 291 VAL A O 1
ATOM 2392 N N . ILE A 1 292 ? 5.012 -11.850 -15.651 1.00 82.38 292 ILE A N 1
ATOM 2393 C CA . ILE A 1 292 ? 5.638 -12.145 -16.948 1.00 82.38 292 ILE A CA 1
ATOM 2394 C C . ILE A 1 292 ? 6.594 -13.339 -16.879 1.00 82.38 292 ILE A C 1
ATOM 2396 O O . ILE A 1 292 ? 6.718 -14.099 -17.835 1.00 82.38 292 ILE A O 1
ATOM 2400 N N . LYS A 1 293 ? 7.304 -13.509 -15.760 1.00 77.69 293 LYS A N 1
ATOM 2401 C CA . LYS A 1 293 ? 8.268 -14.607 -15.603 1.00 77.69 293 LYS A CA 1
ATOM 2402 C C . LYS A 1 293 ? 7.650 -15.925 -15.146 1.00 77.69 293 LYS A C 1
ATOM 2404 O O . LYS A 1 293 ? 8.384 -16.905 -15.081 1.00 77.69 293 LYS A O 1
ATOM 2409 N N . GLY A 1 294 ? 6.351 -15.956 -14.835 1.00 65.50 294 GLY A N 1
ATOM 2410 C CA . GLY A 1 294 ? 5.712 -17.135 -14.255 1.00 65.50 294 GLY A CA 1
ATOM 2411 C C . GLY A 1 294 ? 6.334 -17.540 -12.910 1.00 65.50 294 GLY A C 1
ATOM 2412 O O . GLY A 1 294 ? 7.301 -16.937 -12.421 1.00 65.50 294 GLY A O 1
ATOM 2413 N N . LYS A 1 295 ? 5.738 -18.533 -12.249 1.00 49.53 295 LYS A N 1
ATOM 2414 C CA . LYS A 1 295 ? 6.324 -19.103 -11.034 1.00 49.53 295 LYS A CA 1
ATOM 2415 C C . LYS A 1 295 ? 7.496 -19.998 -11.371 1.00 49.53 295 LYS A C 1
ATOM 2417 O O . LYS A 1 295 ? 7.327 -20.827 -12.282 1.00 49.53 295 LYS A O 1
#

Solvent-accessible surface area (backbone atoms only — not comparable to full-atom values): 17722 Å² total; per-residue (Å²): 129,88,81,62,45,40,39,37,39,34,38,31,87,65,45,53,73,77,59,71,71,49,72,82,75,54,59,90,81,27,37,40,35,39,41,38,42,92,83,60,54,71,66,53,54,56,48,43,73,76,43,69,82,38,87,46,49,45,84,40,82,35,64,79,59,91,64,36,49,55,55,53,49,52,52,51,49,53,52,47,42,72,78,39,64,78,32,40,40,34,40,33,31,68,66,67,81,58,51,65,61,36,51,58,40,39,79,69,74,34,50,52,44,80,40,62,86,72,97,65,96,82,67,91,85,81,74,92,83,82,80,83,87,84,88,80,88,82,88,81,84,84,82,89,80,90,85,89,89,83,89,84,89,87,85,84,87,80,89,59,97,65,60,58,62,56,52,50,51,49,53,52,48,55,46,17,26,38,44,52,70,88,44,58,81,39,44,43,42,51,32,28,63,71,55,35,65,71,55,8,48,54,52,37,51,48,52,70,73,35,64,67,56,35,64,58,40,48,74,52,39,55,89,50,70,65,60,15,43,27,51,46,42,25,52,45,27,49,74,71,73,43,71,46,84,50,17,57,59,53,40,51,49,58,69,76,45,60,84,83,42,55,68,60,43,46,52,52,47,38,71,76,74,44,74,77,72,82,48,57,67,57,62,64,46,56,60,43,48,62,47,73,67,51,134

Sequence (295 aa):
MDLKRRYYLIDTENVGDRWFGLLQKIRKKDRIIIFYTEYHSKHLEEYLAKQVHNPRIMWLECAAGNNALDYQLLGVLSYLIAKHPKSAFYIYSNDRDYQSAIEFWQSRGIKVCRKGFSVESAKKAKKEGKKKKEQKKKKSAMPVRTSERAALESACTSGKNGQGKQMEEQYVIEIAKSVPVTNLGGWYPALTAVFGQENGRNWYLKVRDDKELREKLSKYCLRDEYERGVNLIALVLGIDNLDVAGAEDAYKIIRSHNRKNLKAIRADFDKRFGRKPPQKYFKAIRPLIRVIKGK

Mean predicted aligned error: 17.86 Å

Radius of gyration: 24.64 Å; Cα contacts (8 Å, |Δi|>4): 313; chains: 1; bounding box: 43×60×73 Å

Foldseek 3Di:
DPPAEEEEEEDCVAAPCLCVCVVVVHDPRYAYEYEEEPPHDPVVVVVCVVCVPPPRYHYHYFYDDDCRSVVVSLVVVVVCCVVRVPHAYEYEGPDCVCVVVQVVVVVVVGHYYYDYPDPDPDPPPPPPDDDDDDDDDDDDDDDDDDDDDDDDDDDDDDDDPPPVVVVLVVLLLLLLQQ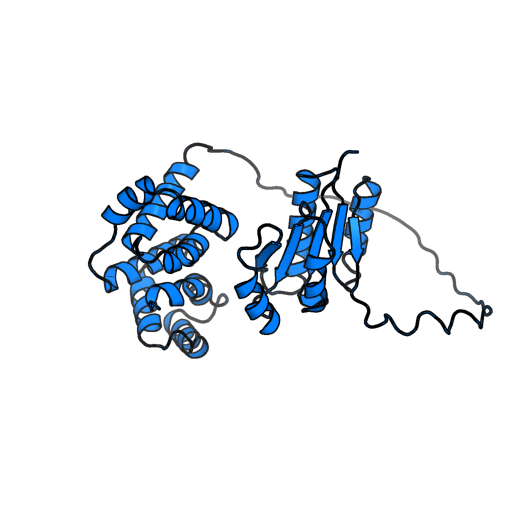AALVPLVLQLLLLCLQPNNPRSVVVSCCSVVPPVNNVVSNVNHHPDLLCSQLSSLLNSCVSLVHDSVCSNVLLVLLVVDDLPPLVSSQVVCCVPVHCPPHPSSSVSCNSNSPVSVDD

pLDDT: mean 77.62, std 23.07, range [22.12, 98.12]